Protein AF-A0A3B7ME84-F1 (afdb_monomer)

Structure (mmCIF, N/CA/C/O backbone):
data_AF-A0A3B7ME84-F1
#
_entry.id   AF-A0A3B7ME84-F1
#
loop_
_atom_site.group_PDB
_atom_site.id
_atom_site.type_symbol
_atom_site.label_atom_id
_atom_site.label_alt_id
_atom_site.label_comp_id
_atom_site.label_asym_id
_atom_site.label_entity_id
_atom_site.label_seq_id
_atom_site.pdbx_PDB_ins_code
_atom_site.Cartn_x
_atom_site.Cartn_y
_atom_site.Cartn_z
_atom_site.occupancy
_atom_site.B_iso_or_equiv
_atom_site.auth_seq_id
_atom_site.auth_comp_id
_atom_site.auth_asym_id
_atom_site.auth_atom_id
_atom_site.pdbx_PDB_model_num
ATOM 1 N N . MET A 1 1 ? -78.515 -16.884 22.035 1.00 44.94 1 MET A N 1
ATOM 2 C CA . MET A 1 1 ? -77.413 -16.143 21.382 1.00 44.94 1 MET A CA 1
ATOM 3 C C . MET A 1 1 ? -76.274 -16.041 22.398 1.00 44.94 1 MET A C 1
ATOM 5 O O . MET A 1 1 ? -76.436 -15.355 23.395 1.00 44.94 1 MET A O 1
ATOM 9 N N . ARG A 1 2 ? -75.216 -16.858 22.272 1.00 39.16 2 ARG A N 1
ATOM 10 C CA . ARG A 1 2 ? -74.122 -16.957 23.265 1.00 39.16 2 ARG A CA 1
ATOM 11 C C . ARG A 1 2 ? -72.975 -16.027 22.860 1.00 39.16 2 ARG A C 1
ATOM 13 O O . ARG A 1 2 ? -72.411 -16.206 21.786 1.00 39.16 2 ARG A O 1
ATOM 20 N N . ILE A 1 3 ? -72.640 -15.071 23.722 1.00 44.88 3 ILE A N 1
ATOM 21 C CA . ILE A 1 3 ? -71.507 -14.149 23.567 1.00 44.88 3 ILE A CA 1
ATOM 22 C C . ILE A 1 3 ? -70.262 -14.839 24.150 1.00 44.88 3 ILE A C 1
ATOM 24 O O . ILE A 1 3 ? -70.291 -15.294 25.292 1.00 44.88 3 ILE A O 1
ATOM 28 N N . LYS A 1 4 ? -69.193 -14.978 23.354 1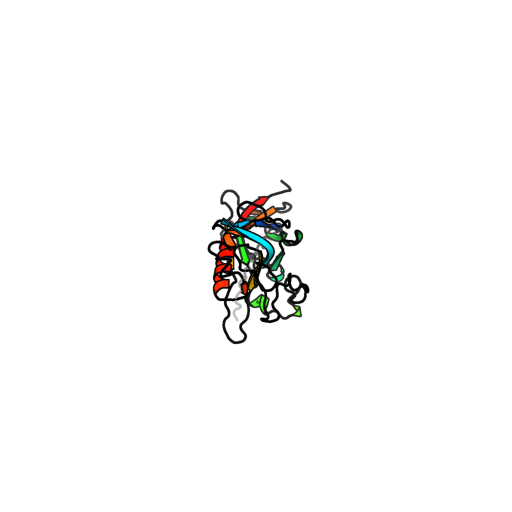.00 41.94 4 LYS A N 1
ATOM 29 C CA . LYS A 1 4 ? -67.881 -15.486 23.804 1.00 41.94 4 LYS A CA 1
ATOM 30 C C . LYS A 1 4 ? -67.059 -14.346 24.434 1.00 41.94 4 LYS A C 1
ATOM 32 O O . LYS A 1 4 ? -67.182 -13.219 23.958 1.00 41.94 4 LYS A O 1
ATOM 37 N N . PRO A 1 5 ? -66.209 -14.610 25.446 1.00 53.25 5 PRO A N 1
ATOM 38 C CA . PRO A 1 5 ? -65.400 -13.572 26.072 1.00 53.25 5 PRO A CA 1
ATOM 39 C C . PRO A 1 5 ? -64.159 -13.250 25.227 1.00 53.25 5 PRO A C 1
ATOM 41 O O . PRO A 1 5 ? -63.575 -14.130 24.592 1.00 53.25 5 PRO A O 1
ATOM 44 N N . LEU A 1 6 ? -63.775 -11.972 25.226 1.00 48.41 6 LEU A N 1
ATOM 45 C CA . LEU A 1 6 ? -62.567 -11.452 24.588 1.00 48.41 6 LEU A CA 1
ATOM 46 C C . LEU A 1 6 ? -61.331 -11.880 25.396 1.00 48.41 6 LEU A C 1
ATOM 48 O O . LEU A 1 6 ? -61.229 -11.569 26.581 1.00 48.41 6 LEU A O 1
ATOM 52 N N . GLY A 1 7 ? -60.399 -12.586 24.754 1.00 45.56 7 GLY A N 1
ATOM 53 C CA . GLY A 1 7 ? -59.089 -12.903 25.322 1.00 45.56 7 GLY A CA 1
ATOM 54 C C . GLY A 1 7 ? -58.177 -11.675 25.331 1.00 45.56 7 GLY A C 1
ATOM 55 O O . GLY A 1 7 ? -58.105 -10.937 24.349 1.00 45.56 7 GLY A O 1
ATOM 56 N N . THR A 1 8 ? -57.484 -11.455 26.443 1.00 51.84 8 THR A N 1
ATOM 57 C CA . THR A 1 8 ? -56.489 -10.396 26.621 1.00 51.84 8 THR A CA 1
ATOM 58 C C . THR A 1 8 ? -55.205 -10.734 25.862 1.00 51.84 8 THR A C 1
ATOM 60 O O . THR A 1 8 ? -54.528 -11.719 26.150 1.00 51.84 8 THR A O 1
ATOM 63 N N . LEU A 1 9 ? -54.860 -9.905 24.875 1.00 45.56 9 LEU A N 1
ATOM 64 C CA . LEU A 1 9 ? -53.605 -9.995 24.134 1.00 45.56 9 LEU A CA 1
ATOM 65 C C . LEU A 1 9 ? -52.507 -9.283 24.942 1.00 45.56 9 LEU A C 1
ATOM 67 O O . LEU A 1 9 ? -52.504 -8.057 25.042 1.00 45.56 9 LEU A O 1
ATOM 71 N N . SER A 1 10 ? -51.597 -10.041 25.557 1.00 49.44 10 SER A N 1
ATOM 72 C CA . SER A 1 10 ? -50.408 -9.473 26.203 1.00 49.44 10 SER A CA 1
ATOM 73 C C . SER A 1 10 ? -49.379 -9.122 25.127 1.00 49.44 10 SER A C 1
ATOM 75 O O . SER A 1 10 ? -48.805 -10.002 24.486 1.00 49.44 10 SER A O 1
ATOM 77 N N . LEU A 1 11 ? -49.189 -7.824 24.889 1.00 44.41 11 LEU A N 1
ATOM 78 C CA . LEU A 1 11 ? -48.200 -7.304 23.952 1.00 44.41 11 LEU A CA 1
ATOM 79 C C . LEU A 1 11 ? -46.848 -7.207 24.675 1.00 44.41 11 LEU A C 1
ATOM 81 O O . LEU A 1 11 ? -46.574 -6.239 25.382 1.00 44.41 11 LEU A O 1
ATOM 85 N N . SER A 1 12 ? -46.012 -8.236 24.535 1.00 52.28 12 SER A N 1
ATOM 86 C CA . SER A 1 12 ? -44.656 -8.230 25.088 1.00 52.28 12 SER A CA 1
ATOM 87 C C . SER A 1 12 ? -43.761 -7.336 24.223 1.00 52.28 12 SER A C 1
ATOM 89 O O . SER A 1 12 ? -43.321 -7.730 23.144 1.00 52.28 12 SER A O 1
ATOM 91 N N . PHE A 1 13 ? -43.519 -6.107 24.681 1.00 47.31 13 PHE A N 1
ATOM 92 C CA . PHE A 1 13 ? -42.615 -5.149 24.043 1.00 47.31 13 PHE A CA 1
ATOM 93 C C . PHE A 1 13 ? -41.164 -5.587 24.305 1.00 47.31 13 PHE A C 1
ATOM 95 O O . PHE A 1 13 ? -40.593 -5.318 25.362 1.00 47.31 13 PHE A O 1
ATOM 102 N N . MET A 1 14 ? -40.566 -6.314 23.360 1.00 57.09 14 MET A N 1
ATOM 103 C CA . MET A 1 14 ? -39.136 -6.620 23.383 1.00 57.09 14 MET A CA 1
ATOM 104 C C . MET A 1 14 ? -38.373 -5.336 23.042 1.00 57.09 14 MET A C 1
ATOM 106 O O . MET A 1 14 ? -38.224 -4.973 21.877 1.00 57.09 14 MET A O 1
ATOM 110 N N . LEU A 1 15 ? -37.947 -4.613 24.079 1.00 43.75 15 LEU A N 1
ATOM 111 C CA . LEU A 1 15 ? -37.113 -3.423 23.961 1.00 43.75 15 LEU A CA 1
ATOM 112 C C . LEU A 1 15 ? -35.762 -3.844 23.365 1.00 43.75 15 LEU A C 1
ATOM 114 O O . LEU A 1 15 ? -34.900 -4.376 24.065 1.00 43.75 15 LEU A O 1
ATOM 118 N N . LEU A 1 16 ? -35.590 -3.646 22.055 1.00 45.44 16 LEU A N 1
ATOM 119 C CA . LEU A 1 16 ? -34.297 -3.783 21.396 1.00 45.44 16 LEU A CA 1
ATOM 120 C C . LEU A 1 16 ? -33.405 -2.665 21.948 1.00 45.44 16 LEU A C 1
ATOM 122 O O . LEU A 1 16 ? -33.499 -1.511 21.528 1.00 45.44 16 LEU A O 1
ATOM 126 N N . LEU A 1 17 ? -32.591 -2.987 22.952 1.00 44.84 17 LEU A N 1
ATOM 127 C CA . LEU A 1 17 ? -31.594 -2.070 23.483 1.00 44.84 17 LEU A CA 1
ATOM 128 C C . LEU A 1 17 ? -30.531 -1.881 22.392 1.00 44.84 17 LEU A C 1
ATOM 130 O O . LEU A 1 17 ? -29.565 -2.638 22.302 1.00 44.84 17 LEU A O 1
ATOM 134 N N . VAL A 1 18 ? -30.732 -0.896 21.514 1.00 50.78 18 VAL A N 1
ATOM 135 C CA . VAL A 1 18 ? -29.681 -0.413 20.618 1.00 50.78 18 VAL A CA 1
ATOM 136 C C . VAL A 1 18 ? -28.667 0.277 21.517 1.00 50.78 18 VAL A C 1
ATOM 138 O O . VAL A 1 18 ? -28.786 1.458 21.838 1.00 50.78 18 VAL A O 1
ATOM 141 N N . CYS A 1 19 ? -27.704 -0.497 22.006 1.00 52.53 19 CYS A N 1
ATOM 142 C CA . CYS A 1 19 ? -26.578 0.030 22.751 1.00 52.53 19 CYS A CA 1
ATOM 143 C C . CYS A 1 19 ? -25.755 0.863 21.761 1.00 52.53 19 CYS A C 1
ATOM 145 O O . CYS A 1 19 ? -24.950 0.324 20.999 1.00 52.53 19 CYS A O 1
ATOM 147 N N . CYS A 1 20 ? -26.027 2.170 21.705 1.00 57.75 20 CYS A N 1
ATOM 148 C CA . CYS A 1 20 ? -25.231 3.120 20.943 1.00 57.75 20 CYS A CA 1
ATOM 149 C C . CYS A 1 20 ? -23.844 3.147 21.589 1.00 57.75 20 CYS A C 1
ATOM 151 O O . CYS A 1 20 ? -23.613 3.829 22.585 1.00 57.75 20 CYS A O 1
ATOM 153 N N . SER A 1 21 ? -22.950 2.297 21.091 1.00 67.94 21 SER A N 1
ATOM 154 C CA . SER A 1 21 ? -21.570 2.268 21.549 1.00 67.94 21 SER A CA 1
ATOM 155 C C . SER A 1 21 ? -20.923 3.570 21.101 1.00 67.94 21 SER A C 1
ATOM 157 O O . SER A 1 21 ? -20.969 3.896 19.914 1.00 67.94 21 SER A O 1
ATOM 159 N N . ALA A 1 22 ? -20.343 4.315 22.042 1.00 86.81 22 ALA A N 1
ATOM 160 C CA . ALA A 1 22 ? -19.612 5.531 21.720 1.00 86.81 22 ALA A CA 1
ATOM 161 C C . ALA A 1 22 ? -18.549 5.231 20.649 1.00 86.81 22 ALA A C 1
ATOM 163 O O . ALA A 1 22 ? -17.960 4.147 20.626 1.00 86.81 22 ALA A O 1
ATOM 164 N N . THR A 1 23 ? -18.323 6.173 19.740 1.00 90.00 23 THR A N 1
ATOM 165 C CA . THR A 1 23 ? -17.299 6.057 18.697 1.00 90.00 23 THR A CA 1
ATOM 166 C C . THR A 1 23 ? -16.105 6.941 19.024 1.00 90.00 23 THR A C 1
ATOM 168 O O . THR A 1 23 ? -16.277 8.040 19.546 1.00 90.00 23 THR A O 1
ATOM 171 N N . ALA A 1 24 ? -14.906 6.501 18.660 1.00 93.06 24 ALA A N 1
ATOM 172 C CA . ALA A 1 24 ? -13.681 7.285 18.745 1.00 93.06 24 ALA A CA 1
ATOM 173 C C . ALA A 1 24 ? -12.916 7.269 17.422 1.00 93.06 24 ALA A C 1
ATOM 175 O O . ALA A 1 24 ? -12.983 6.311 16.647 1.00 93.06 24 ALA A O 1
ATOM 176 N N . GLN A 1 25 ? -12.166 8.345 17.189 1.00 93.06 25 GLN A N 1
ATOM 177 C CA . GLN A 1 25 ? -11.301 8.469 16.028 1.00 93.06 25 GLN A CA 1
ATOM 178 C C . GLN A 1 25 ? -10.003 7.684 16.245 1.00 93.06 25 GLN A C 1
ATOM 180 O O . GLN A 1 25 ? -9.276 7.897 17.220 1.00 93.06 25 GLN A O 1
ATOM 185 N N . VAL A 1 26 ? -9.686 6.825 15.284 1.00 96.56 26 VAL A N 1
ATOM 186 C CA . VAL A 1 26 ? -8.402 6.138 15.157 1.00 96.56 26 VAL A CA 1
ATOM 187 C C . VAL A 1 26 ? -7.728 6.610 13.880 1.00 96.56 26 VAL A C 1
ATOM 189 O O . VAL A 1 26 ? -8.377 6.774 12.850 1.00 96.56 26 VAL A O 1
ATOM 192 N N . VAL A 1 27 ? -6.421 6.842 13.946 1.00 97.69 27 VAL A N 1
ATOM 193 C CA . VAL A 1 27 ? -5.611 7.182 12.776 1.00 97.69 27 VAL A CA 1
ATOM 194 C C . VAL A 1 27 ? -4.834 5.949 12.343 1.00 97.69 27 VAL A C 1
ATOM 196 O O . VAL A 1 27 ? -4.102 5.378 13.145 1.00 97.69 27 VAL A O 1
ATOM 199 N N . LEU A 1 28 ? -4.966 5.555 11.081 1.00 98.38 28 LEU A N 1
ATOM 200 C CA . LEU A 1 28 ? -4.067 4.602 10.438 1.00 98.38 28 LEU A CA 1
ATOM 201 C C . LEU A 1 28 ? -2.941 5.392 9.768 1.00 98.38 28 LEU A C 1
ATOM 203 O O . LEU A 1 28 ? -3.204 6.177 8.857 1.00 98.38 28 LEU A O 1
ATOM 207 N N . HIS A 1 29 ? -1.710 5.224 10.236 1.00 98.50 29 HIS A N 1
ATOM 208 C CA . HIS A 1 29 ? -0.528 5.889 9.698 1.00 98.50 29 HIS A CA 1
ATOM 209 C C . HIS A 1 29 ? 0.310 4.911 8.870 1.00 98.50 29 HIS A C 1
ATOM 211 O O . HIS A 1 29 ? 0.659 3.839 9.357 1.00 98.50 29 HIS A O 1
ATOM 217 N N . PHE A 1 30 ? 0.625 5.266 7.627 1.00 98.38 30 PHE A N 1
ATOM 218 C CA . PHE A 1 30 ? 1.365 4.425 6.690 1.00 98.38 30 PHE A CA 1
ATOM 219 C C . PHE A 1 30 ? 2.858 4.777 6.678 1.00 98.38 30 PHE A C 1
ATOM 221 O O . PHE A 1 30 ? 3.288 5.772 6.092 1.00 98.38 30 PHE A O 1
ATOM 228 N N . ASP A 1 31 ? 3.645 3.898 7.292 1.00 97.75 31 ASP A N 1
ATOM 229 C CA . ASP A 1 31 ? 5.101 3.935 7.384 1.00 97.75 31 ASP A CA 1
ATOM 230 C C . ASP A 1 31 ? 5.735 3.222 6.178 1.00 97.75 31 ASP A C 1
ATOM 232 O O . ASP A 1 31 ? 6.008 2.016 6.220 1.00 97.75 31 ASP A O 1
ATOM 236 N N . ASN A 1 32 ? 6.020 3.947 5.098 1.00 97.75 32 ASN A N 1
ATOM 237 C CA . ASN A 1 32 ? 6.764 3.376 3.971 1.00 97.75 32 ASN A CA 1
ATOM 238 C C . ASN A 1 32 ? 8.259 3.271 4.303 1.00 97.75 32 ASN A C 1
ATOM 240 O O . ASN A 1 32 ? 8.865 4.206 4.834 1.00 97.75 32 ASN A O 1
ATOM 244 N N . ARG A 1 33 ? 8.865 2.123 3.994 1.00 96.00 33 ARG A N 1
ATOM 245 C CA . ARG A 1 33 ? 10.240 1.771 4.370 1.00 96.00 33 ARG A CA 1
ATOM 246 C C . ARG A 1 33 ? 10.955 1.003 3.264 1.00 96.00 33 ARG A C 1
ATOM 248 O O . ARG A 1 33 ? 10.328 0.369 2.417 1.00 96.00 33 ARG A O 1
ATOM 255 N N . VAL A 1 34 ? 12.280 1.002 3.335 1.00 95.12 34 VAL A N 1
ATOM 256 C CA . VAL A 1 34 ? 13.158 0.078 2.612 1.00 95.12 34 VAL A CA 1
ATOM 257 C C . VAL A 1 34 ? 13.940 -0.715 3.652 1.00 95.12 34 VAL A C 1
ATOM 259 O O . VAL A 1 34 ? 14.823 -0.180 4.325 1.00 95.12 34 VAL A O 1
ATOM 262 N N . GLY A 1 35 ? 13.596 -1.992 3.820 1.00 92.56 35 GLY A N 1
ATOM 263 C CA . GLY A 1 35 ? 14.126 -2.785 4.924 1.00 92.56 35 GLY A CA 1
ATOM 264 C C . GLY A 1 35 ? 13.751 -2.142 6.261 1.00 92.56 35 GLY A C 1
ATOM 265 O O . GLY A 1 35 ? 12.572 -1.973 6.574 1.00 92.56 35 GLY A O 1
ATOM 266 N N . THR A 1 36 ? 14.751 -1.750 7.049 1.00 91.56 36 THR A N 1
ATOM 267 C CA . THR A 1 36 ? 14.549 -1.076 8.343 1.00 91.56 36 THR A CA 1
ATOM 268 C C . THR A 1 36 ? 14.482 0.450 8.239 1.00 91.56 36 THR A C 1
ATOM 270 O O . THR A 1 36 ? 14.007 1.101 9.174 1.00 91.56 36 THR A O 1
ATOM 273 N N . GLN A 1 37 ? 14.926 1.028 7.120 1.00 92.62 37 GLN A N 1
ATOM 274 C CA . GLN A 1 37 ? 15.045 2.472 6.935 1.00 92.62 37 GLN A CA 1
ATOM 275 C C . GLN A 1 37 ? 13.709 3.072 6.497 1.00 92.62 37 GLN A C 1
ATOM 277 O O . GLN A 1 37 ? 13.055 2.543 5.599 1.00 92.62 37 GLN A O 1
ATOM 282 N N . SER A 1 38 ? 13.310 4.191 7.102 1.00 93.62 38 SER A N 1
ATOM 283 C CA . SER A 1 38 ? 12.168 4.965 6.611 1.00 93.62 38 SER A CA 1
ATOM 284 C C . SER A 1 38 ? 12.441 5.455 5.196 1.00 93.62 38 SER A C 1
ATOM 286 O O . SER A 1 38 ? 13.522 5.972 4.916 1.00 93.62 38 SER A O 1
ATOM 288 N N . LEU A 1 39 ? 11.458 5.301 4.311 1.00 93.81 39 LEU A N 1
ATOM 289 C CA . LEU A 1 39 ? 11.517 5.903 2.993 1.00 93.81 39 LEU A CA 1
ATOM 290 C C . LEU A 1 39 ? 11.310 7.407 3.170 1.00 93.81 39 LEU A C 1
ATOM 292 O O . LEU A 1 39 ? 10.266 7.851 3.651 1.00 93.81 39 LEU A O 1
ATOM 296 N N . THR A 1 40 ? 12.327 8.183 2.826 1.00 86.19 40 THR A N 1
ATOM 297 C CA . THR A 1 40 ? 12.307 9.646 2.863 1.00 86.19 40 THR A CA 1
ATOM 298 C C . THR A 1 40 ? 12.229 10.196 1.447 1.00 86.19 40 THR A C 1
ATOM 300 O O . THR A 1 40 ? 12.566 9.512 0.487 1.00 86.19 40 THR A O 1
ATOM 303 N N . ASN A 1 41 ? 11.808 11.453 1.308 1.00 69.50 41 ASN A N 1
ATOM 304 C CA . ASN A 1 41 ? 11.762 12.118 0.001 1.00 69.50 41 ASN A CA 1
ATOM 305 C C . ASN A 1 41 ? 13.166 12.464 -0.536 1.00 69.50 41 ASN A C 1
ATOM 307 O O . ASN A 1 41 ? 13.319 12.792 -1.708 1.00 69.50 41 ASN A O 1
ATOM 311 N N . SER A 1 42 ? 14.201 12.390 0.308 1.00 59.38 42 SER A N 1
ATOM 312 C CA . SER A 1 42 ? 15.594 12.433 -0.128 1.00 59.38 42 SER A CA 1
ATOM 313 C C . S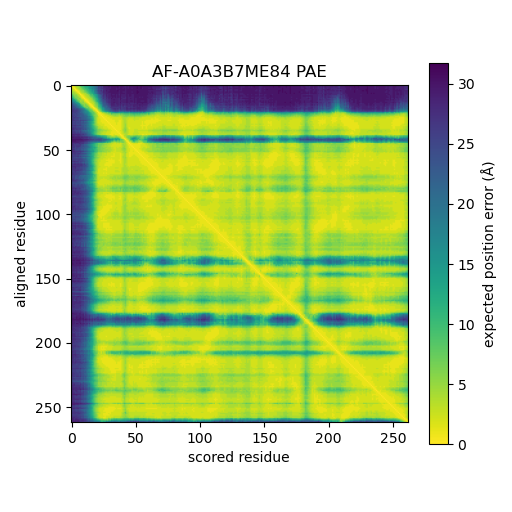ER A 1 42 ? 15.962 11.118 -0.814 1.00 59.38 42 SER A C 1
ATOM 315 O O . SER A 1 42 ? 15.900 10.055 -0.198 1.00 59.38 42 SER A O 1
ATOM 317 N N . GLN A 1 43 ? 16.354 11.203 -2.088 1.00 62.53 43 GLN A N 1
ATOM 318 C CA . GLN A 1 43 ? 16.798 10.067 -2.894 1.00 62.53 43 GLN A CA 1
ATOM 319 C C . GLN A 1 43 ? 18.011 9.398 -2.230 1.00 62.53 43 GLN A C 1
ATOM 321 O O . GLN A 1 43 ? 19.130 9.907 -2.276 1.00 62.53 43 GLN A O 1
ATOM 326 N N . GLY A 1 44 ? 17.775 8.272 -1.562 1.00 68.94 44 GLY A N 1
ATOM 327 C CA . GLY A 1 44 ? 18.816 7.415 -1.011 1.00 68.94 44 GLY A CA 1
ATOM 328 C C . GLY A 1 44 ? 19.088 6.242 -1.944 1.00 68.94 44 GLY A C 1
ATOM 329 O O . GLY A 1 44 ? 18.168 5.695 -2.552 1.00 68.94 44 GLY A O 1
ATOM 330 N N . ALA A 1 45 ? 20.351 5.828 -2.044 1.00 83.81 45 ALA A N 1
ATOM 331 C CA . ALA A 1 45 ? 20.672 4.541 -2.643 1.00 83.81 45 ALA A CA 1
ATOM 332 C C . ALA A 1 45 ? 20.211 3.425 -1.693 1.00 83.81 45 ALA A C 1
ATOM 334 O O . ALA A 1 45 ? 20.724 3.266 -0.584 1.00 83.81 45 ALA A O 1
ATOM 335 N N . HIS A 1 46 ? 19.229 2.662 -2.143 1.00 93.00 46 HIS A N 1
ATOM 336 C CA . HIS A 1 46 ? 18.657 1.501 -1.483 1.00 93.00 46 HIS A CA 1
ATOM 337 C C . HIS A 1 46 ? 19.196 0.215 -2.095 1.00 93.00 46 HIS A C 1
ATOM 339 O O . HIS A 1 46 ? 19.876 0.240 -3.120 1.00 93.00 46 HIS A O 1
ATOM 345 N N . LYS A 1 47 ? 18.901 -0.923 -1.464 1.00 92.69 47 LYS A N 1
ATOM 346 C CA . LYS A 1 47 ? 19.323 -2.239 -1.946 1.00 92.69 47 LYS A CA 1
ATOM 347 C C . LYS A 1 47 ? 18.183 -3.235 -1.900 1.00 92.69 47 LYS A C 1
ATOM 349 O O . LYS A 1 47 ? 17.475 -3.306 -0.895 1.00 92.69 47 LYS A O 1
ATOM 354 N N . THR A 1 48 ? 18.006 -4.007 -2.966 1.00 92.44 48 THR A N 1
ATOM 355 C CA . THR A 1 48 ? 17.075 -5.145 -2.978 1.00 92.44 48 THR A CA 1
ATOM 356 C C . THR A 1 48 ? 17.554 -6.236 -2.013 1.00 92.44 48 THR A C 1
ATOM 358 O O . THR A 1 48 ? 18.662 -6.164 -1.472 1.00 92.44 48 THR A O 1
ATOM 361 N N . THR A 1 49 ? 16.745 -7.274 -1.790 1.00 90.88 49 THR A N 1
ATOM 362 C CA . THR A 1 49 ? 17.173 -8.469 -1.037 1.00 90.88 49 THR A CA 1
ATOM 363 C C . THR A 1 49 ? 18.358 -9.184 -1.701 1.00 90.88 49 THR A C 1
ATOM 365 O O . THR A 1 49 ? 19.174 -9.788 -1.010 1.00 90.88 49 THR A O 1
ATOM 368 N N . ALA A 1 50 ? 18.514 -9.036 -3.022 1.00 90.88 50 ALA A N 1
ATOM 369 C CA . ALA A 1 50 ? 19.657 -9.511 -3.802 1.00 90.88 50 ALA A CA 1
ATOM 370 C C . ALA A 1 50 ? 20.862 -8.543 -3.799 1.00 90.88 50 ALA A C 1
ATOM 372 O O . ALA A 1 50 ? 21.814 -8.748 -4.548 1.00 90.88 50 ALA A O 1
ATOM 373 N N . ASN A 1 51 ? 20.849 -7.503 -2.951 1.00 90.69 51 ASN A N 1
ATOM 374 C CA . ASN A 1 51 ? 21.915 -6.501 -2.812 1.00 90.69 51 ASN A CA 1
ATOM 375 C C . ASN A 1 51 ? 22.137 -5.629 -4.072 1.00 90.69 51 ASN A C 1
ATOM 377 O O . ASN A 1 51 ? 23.186 -4.996 -4.205 1.00 90.69 51 ASN A O 1
ATOM 381 N N . GLU A 1 52 ? 21.149 -5.546 -4.969 1.00 91.31 52 GLU A N 1
ATOM 382 C CA . GLU A 1 52 ? 21.195 -4.666 -6.145 1.00 91.31 52 GLU A CA 1
ATOM 383 C C . GLU A 1 52 ? 20.803 -3.231 -5.767 1.00 91.31 52 GLU A C 1
ATOM 385 O O . GLU A 1 52 ? 19.787 -3.046 -5.087 1.00 91.31 52 GLU A O 1
ATOM 390 N N . PRO A 1 53 ? 21.573 -2.207 -6.183 1.00 93.56 53 PRO A N 1
ATOM 391 C CA . PRO A 1 53 ? 21.269 -0.825 -5.850 1.00 93.56 53 PRO A CA 1
ATOM 392 C C . PRO A 1 53 ? 20.044 -0.317 -6.615 1.00 93.56 53 PRO A C 1
ATOM 394 O O . PRO A 1 53 ? 19.917 -0.553 -7.818 1.00 93.56 53 PRO A O 1
ATOM 397 N N . PHE A 1 54 ? 19.180 0.437 -5.944 1.00 95.56 54 PHE A N 1
ATOM 398 C CA . PHE A 1 54 ? 18.066 1.142 -6.573 1.00 95.56 54 PHE A CA 1
ATOM 399 C C . PHE A 1 54 ? 17.736 2.441 -5.828 1.00 95.56 54 PHE A C 1
ATOM 401 O O . PHE A 1 54 ? 18.193 2.656 -4.708 1.00 95.56 54 PHE A O 1
ATOM 408 N N . THR A 1 55 ? 16.941 3.310 -6.436 1.00 95.50 55 THR A N 1
ATOM 409 C CA . THR A 1 55 ? 16.323 4.476 -5.791 1.00 95.50 55 THR A CA 1
ATOM 410 C C . THR A 1 55 ? 14.809 4.378 -5.921 1.00 95.50 55 THR A C 1
ATOM 412 O O . THR A 1 55 ? 14.313 3.644 -6.771 1.00 95.50 55 THR A O 1
ATOM 415 N N . VAL A 1 56 ? 14.075 5.107 -5.083 1.00 95.06 56 VAL A N 1
ATOM 416 C CA . VAL A 1 56 ? 12.625 5.281 -5.231 1.00 95.06 56 VAL A CA 1
ATOM 417 C C . VAL A 1 56 ? 12.370 6.752 -5.517 1.00 95.06 56 VAL A C 1
ATOM 419 O O . VAL A 1 56 ? 12.774 7.609 -4.731 1.00 95.06 56 VAL A O 1
ATOM 422 N N . THR A 1 57 ? 11.717 7.039 -6.636 1.00 93.69 57 THR A N 1
ATOM 423 C CA . THR A 1 57 ? 11.335 8.400 -7.040 1.00 93.69 57 THR A CA 1
ATOM 424 C C . THR A 1 57 ? 9.852 8.654 -6.805 1.00 93.69 57 THR A C 1
ATOM 426 O O . THR A 1 57 ? 9.473 9.778 -6.482 1.00 93.69 57 THR A O 1
ATOM 429 N N . LEU A 1 58 ? 9.022 7.609 -6.883 1.00 94.50 58 LEU A N 1
ATOM 430 C CA . LEU A 1 58 ? 7.587 7.694 -6.646 1.00 94.50 58 LEU A CA 1
ATOM 431 C C . LEU A 1 58 ? 7.072 6.435 -5.951 1.00 94.50 58 LEU A C 1
ATOM 433 O O . LEU A 1 58 ? 7.432 5.319 -6.311 1.00 94.50 58 LEU A O 1
ATOM 437 N N . LEU A 1 59 ? 6.190 6.625 -4.971 1.00 96.44 59 LEU A N 1
ATOM 438 C CA . LEU A 1 59 ? 5.410 5.556 -4.355 1.00 96.44 59 LEU A CA 1
ATOM 439 C C . LEU A 1 59 ? 4.013 6.082 -4.027 1.00 96.44 59 LEU A C 1
ATOM 441 O O . LEU A 1 59 ? 3.871 7.021 -3.236 1.00 96.44 59 LEU A O 1
ATOM 445 N N . GLN A 1 60 ? 2.993 5.471 -4.624 1.00 97.19 60 GLN A N 1
ATOM 446 C CA . GLN A 1 60 ? 1.590 5.787 -4.370 1.00 97.19 60 GLN A CA 1
ATOM 447 C C . GLN A 1 60 ? 0.736 4.521 -4.413 1.00 97.19 60 GLN A C 1
ATOM 449 O O . GLN A 1 60 ? 0.989 3.633 -5.225 1.00 97.19 60 GLN A O 1
ATOM 454 N N . TYR A 1 61 ? -0.292 4.424 -3.575 1.00 97.81 61 TYR A N 1
ATOM 455 C CA . TYR A 1 61 ? -1.204 3.279 -3.605 1.00 97.81 61 TYR A CA 1
ATOM 456 C C . TYR A 1 61 ? -2.563 3.583 -2.984 1.00 97.81 61 TYR A C 1
ATOM 458 O O . TYR A 1 61 ? -2.680 4.370 -2.041 1.00 97.81 61 TYR A O 1
ATOM 466 N N . TYR A 1 62 ? -3.596 2.926 -3.508 1.00 97.69 62 TYR A N 1
ATOM 467 C CA . TYR A 1 62 ? -4.939 2.984 -2.944 1.00 97.69 62 TYR A CA 1
ATOM 468 C C . TYR A 1 62 ? -5.092 2.013 -1.781 1.00 97.69 62 TYR A C 1
ATOM 470 O O . TYR A 1 62 ? -4.737 0.841 -1.893 1.00 97.69 62 TYR A O 1
ATOM 478 N N . ILE A 1 63 ? -5.709 2.496 -0.707 1.00 98.06 63 ILE A N 1
ATOM 479 C CA . ILE A 1 63 ? -6.207 1.699 0.410 1.00 98.06 63 ILE A CA 1
ATOM 480 C C . ILE A 1 63 ? -7.726 1.803 0.406 1.00 98.06 63 ILE A C 1
ATOM 482 O O . ILE A 1 63 ? -8.267 2.911 0.432 1.00 98.06 63 ILE A O 1
ATOM 486 N N . SER A 1 64 ? -8.424 0.669 0.378 1.00 96.94 64 SER A N 1
ATOM 487 C CA . SER A 1 64 ? -9.887 0.660 0.400 1.00 96.94 64 SER A CA 1
ATOM 488 C C . SER A 1 64 ? -10.504 -0.460 1.233 1.00 96.94 64 SER A C 1
ATOM 490 O O . SER A 1 64 ? -9.806 -1.346 1.721 1.00 96.94 64 SER A O 1
ATOM 492 N N . ASN A 1 65 ? -11.822 -0.412 1.426 1.00 96.12 65 ASN A N 1
ATOM 493 C CA . ASN A 1 65 ? -12.643 -1.456 2.056 1.00 96.12 65 ASN A CA 1
ATOM 494 C C . ASN A 1 65 ? -12.068 -1.933 3.403 1.00 96.12 65 ASN A C 1
ATOM 496 O O . ASN A 1 65 ? -11.891 -3.132 3.653 1.00 96.12 65 ASN A O 1
ATOM 500 N N . ILE A 1 66 ? -11.757 -0.952 4.251 1.00 98.06 66 ILE A N 1
ATOM 501 C CA . ILE A 1 66 ? -11.206 -1.120 5.592 1.00 98.06 66 ILE A CA 1
ATOM 502 C C . ILE A 1 66 ? -12.235 -1.812 6.498 1.00 98.06 66 ILE A C 1
ATOM 504 O O . ILE A 1 66 ? -13.401 -1.419 6.575 1.00 98.06 66 ILE A O 1
ATOM 508 N N . GLU A 1 67 ? -11.781 -2.836 7.211 1.00 98.06 67 GLU A N 1
ATOM 509 C CA . GLU A 1 67 ? -12.538 -3.629 8.179 1.00 98.06 67 GLU A CA 1
ATOM 510 C C . GLU A 1 67 ? -11.657 -3.891 9.400 1.00 98.06 67 GLU A C 1
ATOM 512 O O . GLU A 1 67 ? -10.464 -4.164 9.265 1.00 98.06 67 GLU A O 1
ATOM 517 N N . LEU A 1 68 ? -12.237 -3.858 10.597 1.00 98.25 68 LEU A N 1
ATOM 518 C CA . LEU A 1 68 ? -11.551 -4.284 11.809 1.00 98.25 68 LEU A CA 1
ATOM 519 C C . LEU A 1 68 ? -12.309 -5.419 12.488 1.00 98.25 68 LEU A C 1
ATOM 521 O O . LEU A 1 68 ? -13.525 -5.352 12.660 1.00 98.25 68 LEU A O 1
ATOM 525 N N . THR A 1 69 ? -11.573 -6.437 12.923 1.00 98.50 69 THR A N 1
ATOM 526 C CA . THR A 1 69 ? -12.115 -7.561 13.693 1.00 98.50 69 THR A CA 1
ATOM 527 C C . THR A 1 69 ? -11.928 -7.289 15.180 1.00 98.50 69 THR A C 1
ATOM 529 O O . THR A 1 69 ? -10.821 -6.977 15.631 1.00 98.50 69 THR A O 1
ATOM 532 N N . LYS A 1 70 ? -13.012 -7.397 15.944 1.00 97.50 70 LYS A N 1
ATOM 533 C CA . LYS A 1 70 ? -13.039 -7.285 17.401 1.00 97.50 70 LYS A CA 1
ATOM 534 C C . LYS A 1 70 ? -12.518 -8.560 18.063 1.00 97.50 70 LYS A C 1
ATOM 536 O O . LYS A 1 70 ? -12.523 -9.639 17.478 1.00 97.50 70 LYS A O 1
ATOM 541 N N . ALA A 1 71 ? -12.131 -8.452 19.331 1.00 96.38 71 ALA A N 1
ATOM 542 C CA . ALA A 1 71 ? -11.661 -9.584 20.131 1.00 96.38 71 ALA A CA 1
ATOM 543 C C . ALA A 1 71 ? -12.702 -10.709 20.296 1.00 96.38 71 ALA A C 1
ATOM 545 O O . ALA A 1 71 ? -12.322 -11.852 20.524 1.00 96.38 71 ALA A O 1
ATOM 546 N N . ASN A 1 72 ? -13.997 -10.404 20.159 1.00 94.62 72 ASN A N 1
ATOM 547 C CA . ASN A 1 72 ? -15.086 -11.386 20.179 1.00 94.62 72 ASN A CA 1
ATOM 548 C C . ASN A 1 72 ? -15.381 -12.014 18.799 1.00 94.62 72 ASN A C 1
ATOM 550 O O . ASN A 1 72 ? -16.292 -12.828 18.696 1.00 94.62 72 ASN A O 1
ATOM 554 N N . GLY A 1 73 ? -14.640 -11.640 17.749 1.00 95.75 73 GLY A N 1
ATOM 555 C CA . GLY A 1 73 ? -14.831 -12.118 16.377 1.00 95.75 73 GLY A CA 1
ATOM 556 C C . GLY A 1 73 ? -15.740 -11.244 15.507 1.00 95.75 73 GLY A C 1
ATOM 557 O O . GLY A 1 73 ? -15.737 -11.419 14.287 1.00 95.75 73 GLY A O 1
ATOM 558 N N . ASP A 1 74 ? -16.462 -10.277 16.083 1.00 96.94 74 ASP A N 1
ATOM 559 C CA . ASP A 1 74 ? -17.320 -9.373 15.312 1.00 96.94 74 ASP A CA 1
ATOM 560 C C . ASP A 1 74 ? -16.493 -8.479 14.389 1.00 96.94 74 ASP A C 1
ATOM 562 O O . ASP A 1 74 ? -15.411 -8.008 14.743 1.00 96.94 74 ASP A O 1
ATOM 566 N N . LYS A 1 75 ? -17.039 -8.173 13.216 1.00 97.44 75 LYS A N 1
ATOM 567 C CA . LYS A 1 75 ? -16.405 -7.281 12.245 1.00 97.44 75 LYS A CA 1
ATOM 568 C C . LYS A 1 75 ? -17.071 -5.917 12.263 1.00 97.44 75 LYS A C 1
ATOM 570 O O . LYS A 1 75 ? -18.295 -5.816 12.240 1.00 97.44 75 LYS A O 1
ATOM 575 N N . TYR A 1 76 ? -16.260 -4.869 12.255 1.00 97.06 76 TYR A N 1
ATOM 576 C CA . TYR A 1 76 ? -16.701 -3.509 11.994 1.00 97.06 76 TYR A CA 1
ATOM 577 C C . TYR A 1 76 ? -16.163 -3.058 10.637 1.00 97.06 76 TYR A C 1
ATOM 579 O O . TYR A 1 76 ? -14.951 -2.978 10.441 1.00 97.06 76 TYR A O 1
ATOM 587 N N . ILE A 1 77 ? -17.068 -2.794 9.697 1.00 96.94 77 ILE A N 1
ATOM 588 C CA . ILE A 1 77 ? -16.743 -2.413 8.320 1.00 96.94 77 ILE A CA 1
ATOM 589 C C . ILE A 1 77 ? -16.891 -0.896 8.194 1.00 96.94 77 ILE A C 1
ATOM 591 O O . ILE A 1 77 ? -17.945 -0.352 8.524 1.00 96.94 77 ILE A O 1
ATOM 595 N N . ILE A 1 78 ? -15.852 -0.216 7.705 1.00 95.12 78 ILE A N 1
ATOM 596 C CA . ILE A 1 78 ? -15.916 1.225 7.440 1.00 95.12 78 ILE A CA 1
ATOM 597 C C . ILE A 1 78 ? -16.868 1.479 6.259 1.00 95.12 78 ILE A C 1
ATOM 599 O O . ILE A 1 78 ? -16.739 0.797 5.235 1.00 95.12 78 ILE A O 1
ATOM 603 N N . PRO A 1 79 ? -17.803 2.449 6.355 1.00 91.88 79 PRO A N 1
ATOM 604 C CA . PRO A 1 79 ? -18.713 2.779 5.263 1.00 91.88 79 PRO A CA 1
ATOM 605 C C . PRO A 1 79 ? -17.971 3.034 3.952 1.00 91.88 79 PRO A C 1
ATOM 607 O O . PRO A 1 79 ? -16.986 3.764 3.917 1.00 91.88 79 PRO A O 1
ATOM 610 N N . LYS A 1 80 ? -18.468 2.469 2.848 1.00 86.00 80 LYS A N 1
ATOM 611 C CA . LYS A 1 80 ? -17.758 2.464 1.558 1.00 86.00 80 LYS A CA 1
ATOM 612 C C . LYS A 1 80 ? -17.344 3.860 1.068 1.00 86.00 80 LYS A C 1
ATOM 614 O O . LYS A 1 80 ? -16.233 4.020 0.577 1.00 86.00 80 LYS A O 1
ATOM 619 N N . LYS A 1 81 ? -18.199 4.872 1.266 1.00 84.31 81 LYS A N 1
ATOM 620 C CA . LYS A 1 81 ? -17.926 6.279 0.905 1.00 84.31 81 LYS A CA 1
ATOM 621 C C . LYS A 1 81 ? -16.745 6.896 1.666 1.00 84.31 81 LYS A C 1
ATOM 623 O O . LYS A 1 81 ? -16.146 7.848 1.187 1.00 84.31 81 LYS A O 1
ATOM 628 N N . GLU A 1 82 ? -16.413 6.346 2.828 1.00 85.81 82 GLU A N 1
ATOM 629 C CA . GLU A 1 82 ? -15.311 6.772 3.698 1.00 85.81 82 GLU A CA 1
ATOM 630 C C . GLU A 1 82 ? -14.130 5.793 3.638 1.00 85.81 82 GLU A C 1
ATOM 632 O O . GLU A 1 82 ? -13.167 5.934 4.381 1.00 85.81 82 GLU A O 1
ATOM 637 N N . SER A 1 83 ? -14.207 4.765 2.789 1.00 90.19 83 SER A N 1
ATOM 638 C CA . SER A 1 83 ? -13.291 3.624 2.792 1.00 90.19 83 SER A CA 1
ATOM 639 C C . SER A 1 83 ? -12.454 3.574 1.520 1.00 90.19 83 SER A C 1
ATOM 641 O O . SER A 1 83 ? -12.212 2.500 0.981 1.00 90.19 83 SER A O 1
ATOM 643 N N . CYS A 1 84 ? -12.044 4.732 0.998 1.00 94.62 84 CYS A N 1
ATOM 644 C CA . CYS A 1 84 ? -11.095 4.816 -0.105 1.00 94.62 8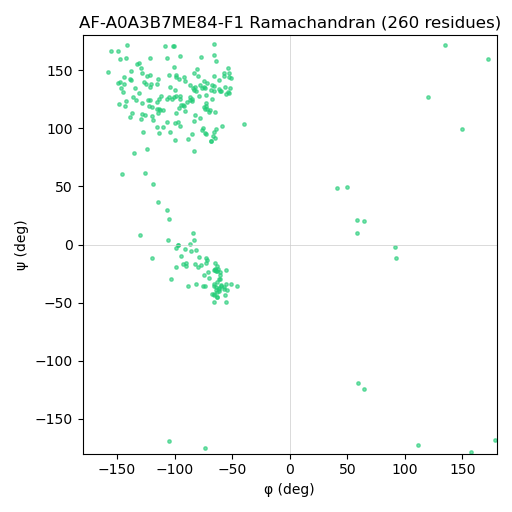4 CYS A CA 1
ATOM 645 C C . CYS A 1 84 ? -10.147 5.996 0.102 1.00 94.62 84 CYS A C 1
ATOM 647 O O . CYS A 1 84 ? -10.571 7.143 0.238 1.00 94.62 84 CYS A O 1
ATOM 649 N N . PHE A 1 85 ? -8.855 5.695 0.116 1.00 96.12 85 PHE A N 1
ATOM 650 C CA . PHE A 1 85 ? -7.791 6.646 0.382 1.00 96.12 85 PHE A CA 1
ATOM 651 C C . PHE A 1 85 ? -6.636 6.404 -0.580 1.00 96.12 85 PHE A C 1
ATOM 653 O O . PHE A 1 85 ? -6.383 5.268 -0.979 1.00 96.12 85 PHE A O 1
ATOM 660 N N . LEU A 1 86 ? -5.920 7.469 -0.925 1.00 97.12 86 LEU A N 1
ATOM 661 C CA . LEU A 1 86 ? -4.720 7.404 -1.749 1.00 97.12 86 LEU A CA 1
ATOM 662 C C . LEU A 1 86 ? -3.530 7.840 -0.903 1.00 97.12 86 LEU A C 1
ATOM 664 O O . LEU A 1 86 ? -3.444 9.004 -0.515 1.00 97.12 86 LEU A O 1
ATOM 668 N N . VAL A 1 87 ? -2.626 6.905 -0.628 1.00 97.50 87 VAL A N 1
ATOM 669 C CA . VAL A 1 87 ? -1.363 7.192 0.051 1.00 97.50 87 VAL A CA 1
ATOM 670 C C . VAL A 1 87 ? -0.362 7.645 -1.003 1.00 97.50 87 VAL A C 1
ATOM 672 O O . VAL A 1 87 ? -0.107 6.916 -1.959 1.00 97.50 87 VAL A O 1
ATOM 675 N N . LYS A 1 88 ? 0.212 8.835 -0.826 1.00 96.19 88 LYS A N 1
ATOM 676 C CA . LYS A 1 88 ? 1.279 9.399 -1.658 1.00 96.19 88 LYS A CA 1
ATOM 677 C C . LYS A 1 88 ? 2.506 9.642 -0.785 1.00 96.19 88 LYS A C 1
ATOM 679 O O . LYS A 1 88 ? 2.466 10.445 0.145 1.00 96.19 88 LYS A O 1
ATOM 684 N N . GLN A 1 89 ? 3.618 8.976 -1.086 1.00 95.44 89 GLN A N 1
ATOM 685 C CA . GLN A 1 89 ? 4.826 9.068 -0.261 1.00 95.44 89 GLN A CA 1
ATOM 686 C C . GLN A 1 89 ? 5.333 10.509 -0.089 1.00 95.44 89 GLN A C 1
ATOM 688 O O . GLN A 1 89 ? 5.756 10.875 1.008 1.00 95.44 89 GLN A O 1
ATOM 693 N N . HIS A 1 90 ? 5.254 11.323 -1.145 1.00 92.88 90 HIS A N 1
ATOM 694 C CA . HIS A 1 90 ? 5.734 12.704 -1.134 1.00 92.88 90 HIS A CA 1
ATOM 695 C C . HIS A 1 90 ? 4.842 13.663 -0.319 1.00 92.88 90 HIS A C 1
ATOM 697 O O . HIS A 1 90 ? 5.286 14.761 0.009 1.00 92.88 90 HIS A O 1
ATOM 703 N N . LEU A 1 91 ? 3.602 13.271 0.011 1.00 93.62 91 LEU A N 1
ATOM 704 C CA . LEU A 1 91 ? 2.609 14.113 0.680 1.00 93.62 91 LEU A CA 1
ATOM 705 C C . LEU A 1 91 ? 2.268 13.552 2.067 1.00 93.62 91 LEU A C 1
ATOM 707 O O . LEU A 1 91 ? 1.456 12.634 2.198 1.00 93.62 91 LEU A O 1
ATOM 711 N N . ASP A 1 92 ? 2.836 14.142 3.120 1.00 94.25 92 ASP A N 1
ATOM 712 C CA . ASP A 1 92 ? 2.691 13.652 4.500 1.00 94.25 92 ASP A CA 1
ATOM 713 C C . ASP A 1 92 ? 1.239 13.541 4.981 1.00 94.25 92 ASP A C 1
ATOM 715 O O . ASP A 1 92 ? 0.884 12.573 5.658 1.00 94.25 92 ASP A O 1
ATOM 719 N N . SER A 1 93 ? 0.373 14.475 4.579 1.00 95.00 93 SER A N 1
ATOM 720 C CA . SER A 1 93 ? -1.050 14.458 4.942 1.00 95.00 93 SER A CA 1
ATOM 721 C C . SER A 1 93 ? -1.810 13.257 4.371 1.00 95.00 93 SER A C 1
ATOM 723 O O . SER A 1 93 ? -2.821 12.857 4.942 1.00 95.00 93 SER A O 1
ATOM 725 N N . SER A 1 94 ? -1.318 12.643 3.291 1.00 95.75 94 SER A N 1
ATOM 726 C CA . SER A 1 94 ? -1.944 11.470 2.669 1.00 95.75 94 SER A CA 1
ATOM 727 C C . SER A 1 94 ? -1.593 10.146 3.357 1.00 95.75 94 SER A C 1
ATOM 729 O O . SER A 1 94 ? -2.288 9.149 3.174 1.00 95.75 94 SER A O 1
ATOM 731 N N . LYS A 1 95 ? -0.532 10.124 4.177 1.00 97.31 95 LYS A N 1
ATOM 732 C CA . LYS A 1 95 ? -0.080 8.923 4.900 1.00 97.31 95 LYS A CA 1
ATOM 733 C C . LYS A 1 95 ? -0.874 8.652 6.179 1.00 97.31 95 LYS A C 1
ATOM 735 O O . LYS A 1 95 ? -0.629 7.643 6.826 1.00 97.31 95 LYS A O 1
ATOM 740 N N . SER A 1 96 ? -1.799 9.531 6.567 1.00 97.38 96 SER A N 1
ATOM 741 C CA . SER A 1 96 ? -2.600 9.384 7.789 1.00 97.38 96 SER A CA 1
ATOM 742 C C . SER A 1 96 ? -4.088 9.377 7.465 1.00 97.38 96 SER A C 1
ATOM 744 O O . SER A 1 96 ? -4.617 10.363 6.961 1.00 97.38 96 SER A O 1
ATOM 746 N N . LEU A 1 97 ? -4.772 8.280 7.789 1.00 95.50 97 LEU A N 1
ATOM 747 C CA . LEU A 1 97 ? -6.191 8.082 7.498 1.00 95.50 97 LEU A CA 1
ATOM 748 C C . LEU A 1 97 ? -6.977 8.054 8.807 1.00 95.50 97 LEU A C 1
ATOM 750 O O . LEU A 1 97 ? -6.773 7.166 9.633 1.00 95.50 97 LEU A O 1
ATOM 754 N N . ALA A 1 98 ? -7.864 9.023 9.014 1.00 95.06 98 ALA A N 1
ATOM 755 C CA . ALA A 1 98 ? -8.730 9.049 10.187 1.00 95.06 98 ALA A CA 1
ATOM 756 C C . ALA A 1 98 ? -10.004 8.233 9.927 1.00 95.06 98 ALA A C 1
ATOM 758 O O . ALA A 1 98 ? -10.713 8.485 8.956 1.00 95.06 98 ALA A O 1
ATOM 759 N N . ILE A 1 99 ? -10.304 7.287 10.815 1.00 95.00 99 ILE A N 1
ATOM 760 C CA . ILE A 1 99 ? -11.510 6.454 10.778 1.00 95.00 99 ILE A CA 1
ATOM 761 C C . ILE A 1 99 ? -12.219 6.492 12.132 1.00 95.00 99 ILE A C 1
ATOM 763 O O . ILE A 1 99 ? -11.575 6.591 13.178 1.00 95.00 99 ILE A O 1
ATOM 767 N N . ASN A 1 100 ? -13.547 6.396 12.124 1.00 93.44 100 ASN A N 1
ATOM 768 C CA . ASN A 1 100 ? -14.345 6.328 13.346 1.00 93.44 100 ASN A CA 1
ATOM 769 C C . ASN A 1 100 ? -14.705 4.879 13.660 1.00 93.44 100 ASN A C 1
ATOM 771 O O . ASN A 1 100 ? -15.251 4.165 12.817 1.00 93.44 100 ASN A O 1
ATOM 775 N N . LEU A 1 101 ? -14.415 4.456 14.887 1.00 94.88 101 LEU A N 1
ATOM 776 C CA . LEU A 1 101 ? -14.651 3.098 15.357 1.00 94.88 101 LEU A CA 1
ATOM 777 C C . LEU A 1 101 ? -15.461 3.117 16.651 1.00 94.88 101 LEU A C 1
ATOM 779 O O . LEU A 1 101 ? -15.169 3.935 17.524 1.00 94.88 101 LEU A O 1
ATOM 783 N N . PRO A 1 102 ? -16.425 2.200 16.832 1.00 95.19 102 PRO A N 1
ATOM 784 C CA . PRO A 1 102 ? -17.022 1.952 18.132 1.00 95.19 102 PRO A CA 1
ATOM 785 C C . PRO A 1 102 ? -15.948 1.580 19.149 1.00 95.19 102 PRO A C 1
ATOM 787 O O . PRO A 1 102 ? -14.968 0.902 18.810 1.00 95.19 102 PRO A O 1
ATOM 790 N N . GLU A 1 103 ? -16.163 1.967 20.401 1.00 95.44 103 GLU A N 1
ATOM 791 C CA . GLU A 1 103 ? -15.351 1.490 21.510 1.00 95.44 103 GLU A CA 1
ATOM 792 C C . GLU A 1 103 ? -15.248 -0.038 21.513 1.00 95.44 103 GLU A C 1
ATOM 794 O O . GLU A 1 103 ? -16.189 -0.769 21.178 1.00 95.44 103 GLU A O 1
ATOM 799 N N . GLY A 1 104 ? -14.073 -0.532 21.890 1.00 95.69 104 GLY A N 1
ATOM 800 C CA . GLY A 1 104 ? -13.824 -1.962 21.927 1.00 95.69 104 GLY A CA 1
ATOM 801 C C . GLY A 1 104 ? -12.355 -2.334 21.842 1.00 95.69 104 GLY A C 1
ATOM 802 O O . GLY A 1 104 ? -11.457 -1.490 21.788 1.00 95.69 104 GLY A O 1
ATOM 803 N N . LEU A 1 105 ? -12.129 -3.644 21.846 1.00 97.00 105 LEU A N 1
ATOM 804 C CA . LEU A 1 105 ? -10.832 -4.260 21.607 1.00 97.00 105 LEU A CA 1
ATOM 805 C C . LEU A 1 105 ? -10.844 -4.885 20.220 1.00 97.00 105 LEU A C 1
ATOM 807 O O . LEU A 1 105 ? -11.711 -5.709 19.928 1.00 97.00 105 LEU A O 1
ATOM 811 N N . TYR A 1 106 ? -9.872 -4.512 19.398 1.00 98.25 106 TYR A N 1
ATOM 812 C CA . TYR A 1 106 ? -9.699 -5.018 18.044 1.00 98.25 106 TYR A CA 1
ATOM 813 C C . TYR A 1 106 ? -8.399 -5.810 17.947 1.00 98.25 106 TYR A C 1
ATOM 815 O O . TYR A 1 106 ? -7.389 -5.459 18.559 1.00 98.25 106 TYR A O 1
ATOM 823 N N . THR A 1 107 ? -8.439 -6.895 17.184 1.00 98.50 107 THR A N 1
ATOM 824 C CA . THR A 1 107 ? -7.356 -7.881 17.057 1.00 98.50 107 THR A CA 1
ATOM 825 C C . THR A 1 107 ? -6.845 -8.003 15.630 1.00 98.50 107 THR A C 1
ATOM 827 O O . THR A 1 107 ? -5.810 -8.622 15.398 1.00 98.50 107 THR A O 1
ATOM 830 N N . THR A 1 108 ? -7.539 -7.438 14.644 1.00 98.69 108 THR A N 1
ATOM 831 C CA . THR A 1 108 ? -7.100 -7.459 13.245 1.00 98.69 108 THR A CA 1
ATOM 832 C C . THR A 1 108 ? -7.577 -6.209 12.527 1.00 98.69 108 THR A C 1
ATOM 834 O O . THR A 1 108 ? -8.721 -5.793 12.707 1.00 98.69 108 THR A O 1
ATOM 837 N N . ILE A 1 109 ? -6.714 -5.645 11.685 1.00 98.56 109 ILE A N 1
ATOM 838 C CA . ILE A 1 109 ? -7.065 -4.600 10.718 1.00 98.56 109 ILE A CA 1
ATOM 839 C C . ILE A 1 109 ? -6.940 -5.213 9.330 1.00 98.56 109 ILE A C 1
ATOM 841 O O . ILE A 1 109 ? -5.914 -5.803 9.007 1.00 98.56 109 ILE A O 1
ATOM 845 N N . SER A 1 110 ? -7.979 -5.096 8.514 1.00 98.62 110 SER A N 1
ATOM 846 C CA . SER A 1 110 ? -7.980 -5.560 7.130 1.00 98.62 110 SER A CA 1
ATOM 847 C C . SER A 1 110 ? -8.327 -4.428 6.178 1.00 98.62 110 SER A C 1
ATOM 849 O O . SER A 1 110 ? -9.147 -3.574 6.498 1.00 98.62 110 SER A O 1
ATOM 851 N N . PHE A 1 111 ? -7.727 -4.437 4.997 1.00 98.31 111 PHE A N 1
ATOM 852 C CA . PHE A 1 111 ? -8.007 -3.486 3.923 1.00 98.31 111 PHE A CA 1
ATOM 853 C C . PHE A 1 111 ? -7.652 -4.110 2.575 1.00 98.31 111 PHE A C 1
ATOM 855 O O . PHE A 1 111 ? -7.002 -5.154 2.503 1.00 98.31 111 PHE A O 1
ATOM 862 N N . LEU A 1 112 ? -8.096 -3.483 1.497 1.00 97.00 112 LEU A N 1
ATOM 863 C CA . LEU A 1 112 ? -7.664 -3.781 0.144 1.00 97.00 112 LEU A CA 1
ATOM 864 C C . LEU A 1 112 ? -6.559 -2.814 -0.271 1.00 97.00 112 LEU A C 1
ATOM 866 O O . LEU A 1 112 ? -6.636 -1.624 0.030 1.00 97.00 112 LEU A O 1
ATOM 870 N N . VAL A 1 113 ? -5.578 -3.321 -1.014 1.00 97.56 113 VAL A N 1
ATOM 871 C CA . VAL A 1 113 ? -4.769 -2.489 -1.910 1.00 97.56 113 VAL A CA 1
ATOM 872 C C . VAL A 1 113 ? -5.440 -2.505 -3.278 1.00 97.56 113 VAL A C 1
ATOM 874 O O . VAL A 1 113 ? -5.612 -3.573 -3.875 1.00 97.56 113 VAL A O 1
ATOM 877 N N . GLY A 1 114 ? -5.850 -1.322 -3.736 1.00 95.06 114 GLY A N 1
ATOM 878 C CA . GLY A 1 114 ? -6.615 -1.118 -4.968 1.00 95.06 114 GLY A CA 1
ATOM 879 C C . GLY A 1 114 ? -8.054 -0.651 -4.760 1.00 95.06 114 GLY A C 1
ATOM 880 O O . GLY A 1 114 ? -8.463 -0.315 -3.649 1.00 95.06 114 GLY A O 1
ATOM 881 N N . VAL A 1 115 ? -8.811 -0.604 -5.859 1.00 93.06 115 VAL A N 1
ATOM 882 C CA . VAL A 1 115 ? -10.198 -0.115 -5.922 1.00 93.06 115 VAL A CA 1
ATOM 883 C C . VAL A 1 115 ? -11.088 -1.239 -6.453 1.00 93.06 115 VAL A C 1
ATOM 885 O O . VAL A 1 115 ? -10.823 -1.783 -7.521 1.00 93.06 115 VAL A O 1
ATOM 888 N N . ASP A 1 116 ? -12.132 -1.620 -5.710 1.00 89.75 116 ASP A N 1
ATOM 889 C CA . ASP A 1 116 ? -13.011 -2.724 -6.117 1.00 89.75 116 ASP A CA 1
ATOM 890 C C . ASP A 1 116 ? -13.819 -2.428 -7.387 1.00 89.75 116 ASP A C 1
ATOM 892 O O . ASP A 1 116 ? -13.967 -1.279 -7.809 1.00 89.75 116 ASP A O 1
ATOM 896 N N . SER A 1 117 ? -14.357 -3.491 -7.986 1.00 87.31 117 SER A N 1
ATOM 897 C CA . SER A 1 117 ? -15.111 -3.440 -9.236 1.00 87.31 117 SER A CA 1
ATOM 898 C C . SER A 1 117 ? -16.284 -2.473 -9.193 1.00 87.31 117 SER A C 1
ATOM 900 O O . SER A 1 117 ? -16.408 -1.618 -10.063 1.00 87.31 117 SER A O 1
ATOM 902 N N . LEU A 1 118 ? -17.112 -2.569 -8.153 1.00 87.75 118 LEU A N 1
ATOM 903 C CA . LEU A 1 118 ? -18.312 -1.753 -8.007 1.00 87.75 118 LEU A CA 1
ATOM 904 C C . LEU A 1 118 ? -17.954 -0.271 -7.863 1.00 87.75 118 LEU A C 1
ATOM 906 O O . LEU A 1 118 ? -18.624 0.575 -8.447 1.00 87.75 118 LEU A O 1
ATOM 910 N N . THR A 1 119 ? -16.885 0.039 -7.120 1.00 89.81 119 THR A N 1
ATOM 911 C CA . THR A 1 119 ? -16.354 1.409 -7.002 1.00 89.81 119 THR A CA 1
ATOM 912 C C . THR A 1 119 ? -15.811 1.905 -8.338 1.00 89.81 119 THR A C 1
ATOM 914 O O . THR A 1 119 ? -16.094 3.025 -8.752 1.00 89.81 119 THR A O 1
ATOM 917 N N . SER A 1 120 ? -15.081 1.046 -9.049 1.00 88.06 120 SER A N 1
ATOM 918 C CA . SER A 1 120 ? -14.493 1.367 -10.350 1.00 88.06 120 SER A CA 1
ATOM 919 C C . SER A 1 120 ? -15.538 1.600 -11.446 1.00 88.06 120 SER A C 1
ATOM 921 O O . SER A 1 120 ? -15.236 2.268 -12.432 1.00 88.06 120 SER A O 1
ATOM 923 N N . THR A 1 121 ? -16.761 1.080 -11.285 1.00 87.00 121 THR A N 1
ATOM 924 C CA . THR A 1 121 ? -17.891 1.270 -12.215 1.00 87.00 121 THR A CA 1
ATOM 925 C C . THR A 1 121 ? -18.868 2.372 -11.831 1.00 87.00 121 THR A C 1
ATOM 927 O O . THR A 1 121 ? -19.829 2.567 -12.570 1.00 87.00 121 THR A O 1
ATOM 930 N N . LEU A 1 122 ? -18.673 3.083 -10.714 1.00 89.50 122 LEU A N 1
ATOM 931 C CA . LEU A 1 122 ? -19.584 4.167 -10.318 1.00 89.50 122 LEU A CA 1
ATOM 932 C C . LEU A 1 122 ? -19.767 5.186 -11.458 1.00 89.50 122 LEU A C 1
ATOM 934 O O . LEU A 1 122 ? -18.845 5.352 -12.258 1.00 89.50 122 LEU A O 1
ATOM 938 N N . PRO A 1 123 ? -20.902 5.888 -11.564 1.00 90.50 123 PRO A N 1
ATOM 939 C CA . PRO A 1 123 ? -21.015 7.030 -12.470 1.00 90.50 123 PRO A CA 1
ATOM 940 C C . PRO A 1 123 ? -19.884 8.044 -12.228 1.00 90.50 123 PRO A C 1
ATOM 942 O O . PRO A 1 123 ? -19.385 8.167 -11.107 1.00 90.50 123 PRO A O 1
ATOM 945 N N . ILE A 1 124 ? -19.424 8.736 -13.274 1.00 87.88 124 ILE A N 1
ATOM 946 C CA . ILE A 1 124 ? -18.248 9.623 -13.188 1.00 87.88 124 ILE A CA 1
ATOM 947 C C . ILE A 1 124 ? -18.458 10.743 -12.160 1.00 87.88 124 ILE A C 1
ATOM 949 O O . ILE A 1 124 ? -17.544 11.079 -11.416 1.00 87.88 124 ILE A O 1
ATOM 953 N N . GLU A 1 125 ? -19.684 11.241 -12.052 1.00 90.75 125 GLU A N 1
ATOM 954 C CA . GLU A 1 125 ? -20.132 12.245 -11.090 1.00 90.75 125 GLU A CA 1
ATOM 955 C C . GLU A 1 125 ? -20.073 11.771 -9.627 1.00 90.75 125 GLU A C 1
ATOM 957 O O . GLU A 1 125 ? -20.002 12.592 -8.713 1.00 90.75 125 GLU A O 1
ATOM 962 N N . GLU A 1 126 ? -20.062 10.456 -9.388 1.00 90.62 126 GLU A N 1
ATOM 963 C CA . GLU A 1 126 ? -19.916 9.864 -8.054 1.00 90.62 126 GLU A CA 1
ATOM 964 C C . GLU A 1 126 ? -18.450 9.551 -7.708 1.00 90.62 126 GLU A C 1
ATOM 966 O O . GLU A 1 126 ? -18.106 9.379 -6.533 1.00 90.62 126 GLU A O 1
ATOM 971 N N . ARG A 1 127 ? -17.558 9.517 -8.708 1.00 90.44 127 ARG A N 1
ATOM 972 C CA . ARG A 1 127 ? -16.114 9.313 -8.529 1.00 90.44 127 ARG A CA 1
ATOM 973 C C . ARG A 1 127 ? -15.451 10.640 -8.179 1.00 90.44 127 ARG A C 1
ATOM 975 O O . ARG A 1 127 ? -14.879 11.315 -9.023 1.00 90.44 127 ARG A O 1
ATOM 982 N N . THR A 1 128 ? -15.540 11.013 -6.911 1.00 90.50 128 THR A N 1
ATOM 983 C CA . THR A 1 128 ? -15.004 12.282 -6.399 1.00 90.50 128 THR A CA 1
ATOM 984 C C . THR A 1 128 ? -13.763 12.071 -5.528 1.00 90.50 128 THR A C 1
ATOM 986 O O . THR A 1 128 ? -13.394 10.948 -5.167 1.00 90.50 128 THR A O 1
ATOM 989 N N . GLY A 1 129 ? -13.081 13.159 -5.165 1.00 90.38 129 GLY A N 1
ATOM 990 C CA . GLY A 1 129 ? -11.964 13.102 -4.225 1.00 90.38 129 GLY A CA 1
ATOM 991 C C . GLY A 1 129 ? -10.791 12.292 -4.775 1.00 90.38 129 GLY A C 1
ATOM 992 O O . GLY A 1 129 ? -10.234 12.632 -5.809 1.00 90.38 129 GLY A O 1
ATOM 993 N N . VAL A 1 130 ? -10.329 11.260 -4.062 1.00 92.56 130 VAL A N 1
ATOM 994 C CA . VAL A 1 130 ? -9.198 10.421 -4.529 1.00 92.56 130 VAL A CA 1
ATOM 995 C C . VAL A 1 130 ? -9.572 9.500 -5.694 1.00 92.56 130 VAL A C 1
ATOM 997 O O . VAL A 1 130 ? -8.684 8.909 -6.301 1.00 92.56 130 VAL A O 1
ATOM 1000 N N . LEU A 1 131 ? -10.866 9.375 -5.996 1.00 92.62 131 LEU A N 1
ATOM 1001 C CA . LEU A 1 131 ? -11.380 8.583 -7.108 1.00 92.62 131 LEU A CA 1
ATOM 1002 C C . LEU A 1 131 ? -11.609 9.418 -8.371 1.00 92.62 131 LEU A C 1
ATOM 1004 O O . LEU A 1 131 ? -11.863 8.827 -9.412 1.00 92.62 131 LEU A O 1
ATOM 1008 N N . ASP A 1 132 ? -11.523 10.746 -8.315 1.00 91.38 132 ASP A N 1
ATOM 1009 C CA . ASP A 1 132 ? -11.728 11.593 -9.492 1.00 91.38 132 ASP A CA 1
ATOM 1010 C C . ASP A 1 132 ? -10.627 11.344 -10.546 1.00 91.38 132 ASP A C 1
ATOM 1012 O O . ASP A 1 132 ? -9.459 11.658 -10.289 1.00 91.38 132 ASP A O 1
ATOM 1016 N N . PRO A 1 133 ? -10.966 10.794 -11.734 1.00 86.88 133 PRO A N 1
ATOM 1017 C CA . PRO A 1 133 ? -9.991 10.512 -12.788 1.00 86.88 133 PRO A CA 1
ATOM 1018 C C . PRO A 1 133 ? -9.283 11.757 -13.342 1.00 86.88 133 PRO A C 1
ATOM 1020 O O . PRO A 1 133 ? -8.219 11.625 -13.943 1.00 86.88 133 PRO A O 1
ATOM 1023 N N . GLY A 1 134 ? -9.864 12.949 -13.167 1.00 83.12 134 GLY A N 1
ATOM 1024 C CA . GLY A 1 134 ? -9.312 14.230 -13.615 1.00 83.12 134 GLY A CA 1
ATOM 1025 C C . GLY A 1 134 ? -8.551 15.003 -12.537 1.00 83.12 134 GLY A C 1
ATOM 1026 O O . GLY A 1 134 ? -8.049 16.090 -12.813 1.00 83.12 134 GLY A O 1
ATOM 1027 N N . ARG A 1 135 ? -8.453 14.482 -11.307 1.00 79.06 135 ARG A N 1
ATOM 1028 C CA . ARG A 1 135 ? -7.851 15.216 -10.182 1.00 79.06 135 ARG A CA 1
ATOM 1029 C C . ARG A 1 135 ? -6.358 15.481 -10.355 1.00 79.06 135 ARG A C 1
ATOM 1031 O O . ARG A 1 135 ? -5.901 16.599 -10.127 1.00 79.06 135 ARG A O 1
ATOM 1038 N N . ASP A 1 136 ? -5.596 14.447 -10.693 1.00 73.00 136 ASP A N 1
ATOM 1039 C CA . ASP A 1 136 ? -4.139 14.520 -10.792 1.00 73.00 136 ASP A CA 1
ATOM 1040 C C . ASP A 1 136 ? -3.751 14.684 -12.268 1.00 73.00 136 ASP A C 1
ATOM 1042 O O . ASP A 1 136 ? -3.577 13.713 -13.005 1.00 73.00 136 ASP A O 1
ATOM 1046 N N . MET A 1 137 ? -3.659 15.944 -12.701 1.00 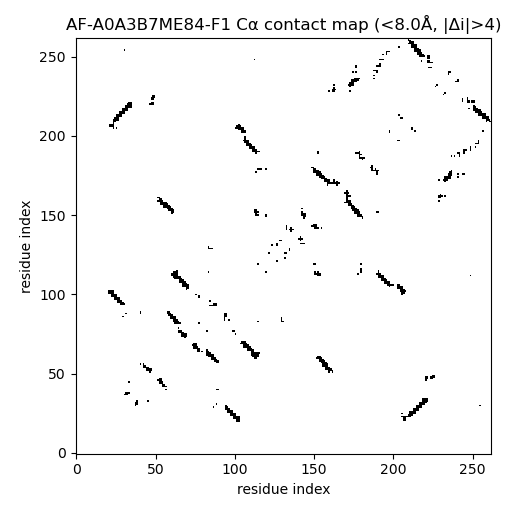63.44 137 MET A N 1
ATOM 1047 C CA . MET A 1 137 ? -3.390 16.320 -14.099 1.00 63.44 137 MET A CA 1
ATOM 1048 C C . MET A 1 137 ? -1.914 16.166 -14.500 1.00 63.44 137 MET A C 1
ATOM 1050 O O . MET A 1 137 ? -1.597 16.117 -15.688 1.00 63.44 137 MET A O 1
ATOM 1054 N N . ALA A 1 138 ? -0.998 16.083 -13.528 1.00 69.75 138 ALA A N 1
ATOM 1055 C CA . ALA A 1 138 ? 0.387 15.714 -13.791 1.00 69.75 138 ALA A CA 1
ATOM 1056 C C . ALA A 1 138 ? 0.463 14.204 -14.060 1.00 69.75 138 ALA A C 1
ATOM 1058 O O . ALA A 1 138 ? 0.144 13.396 -13.187 1.00 69.75 138 ALA A O 1
ATOM 1059 N N . ALA A 1 139 ? 0.902 13.819 -15.262 1.00 65.69 139 ALA A N 1
ATOM 1060 C CA . ALA A 1 139 ? 0.934 12.420 -15.697 1.00 65.69 139 ALA A CA 1
ATOM 1061 C C . ALA A 1 139 ? 1.719 11.496 -14.744 1.00 65.69 139 ALA A C 1
ATOM 1063 O O . ALA A 1 139 ? 1.326 10.347 -14.541 1.00 65.69 139 ALA A O 1
ATOM 1064 N N . SER A 1 140 ? 2.782 12.007 -14.113 1.00 75.44 140 SER A N 1
ATOM 1065 C CA . SER A 1 140 ? 3.584 11.266 -13.133 1.00 75.44 140 SER A CA 1
ATOM 1066 C C . SER A 1 140 ? 2.769 10.871 -11.895 1.00 75.44 140 SER A C 1
ATOM 1068 O O . SER A 1 140 ? 2.838 9.732 -11.434 1.00 75.44 140 SER A O 1
ATOM 1070 N N . GLU A 1 141 ? 1.909 11.755 -11.393 1.00 82.19 141 GLU A N 1
ATOM 1071 C CA . GLU A 1 141 ? 1.124 11.506 -10.180 1.00 82.19 141 GLU A CA 1
ATOM 1072 C C . GLU A 1 141 ? -0.231 10.851 -10.430 1.00 82.19 141 GLU A C 1
ATOM 1074 O O . GLU A 1 141 ? -0.792 10.270 -9.500 1.00 82.19 141 GLU A O 1
ATOM 1079 N N . SER A 1 142 ? -0.736 10.907 -11.664 1.00 89.56 142 SER A N 1
ATOM 1080 C CA . SER A 1 142 ? -2.047 10.362 -12.009 1.00 89.56 142 SER A CA 1
ATOM 1081 C C . SER A 1 142 ? -2.171 8.885 -11.637 1.00 89.56 142 SER A C 1
ATOM 1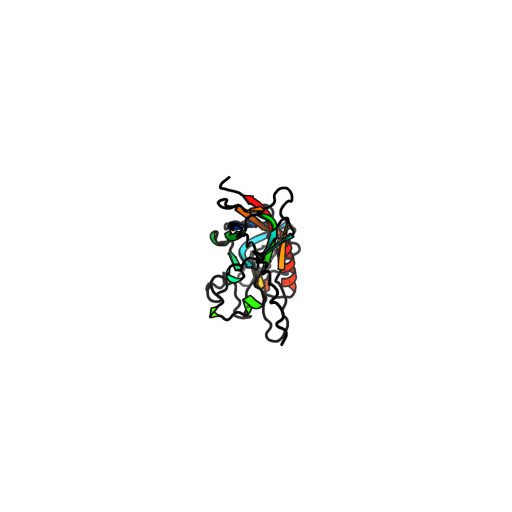0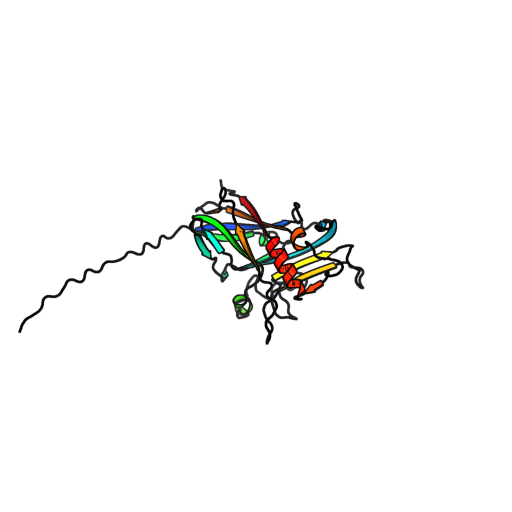83 O O . SER A 1 142 ? -1.327 8.062 -11.997 1.00 89.56 142 SER A O 1
ATOM 1085 N N . MET A 1 143 ? -3.243 8.543 -10.923 1.00 93.38 143 MET A N 1
ATOM 1086 C CA . MET A 1 143 ? -3.570 7.174 -10.510 1.00 93.38 143 MET A CA 1
ATOM 1087 C C . MET A 1 143 ? -4.717 6.573 -11.336 1.00 93.38 143 MET A C 1
ATOM 1089 O O . MET A 1 143 ? -5.373 5.623 -10.907 1.00 93.38 143 MET A O 1
ATOM 1093 N N . TYR A 1 144 ? -4.949 7.108 -12.538 1.00 90.94 144 TYR A N 1
ATOM 1094 C CA . TYR A 1 144 ? -5.948 6.620 -13.485 1.00 90.94 144 TYR A CA 1
ATOM 1095 C C . TYR A 1 144 ? -5.366 6.585 -14.902 1.00 90.94 144 TYR A C 1
ATOM 1097 O O . TYR A 1 144 ? -4.845 7.581 -15.402 1.00 90.94 144 TYR A O 1
ATOM 1105 N N . TRP A 1 145 ? -5.456 5.441 -15.577 1.00 88.12 145 TRP A N 1
ATOM 1106 C CA . TRP A 1 145 ? -5.044 5.326 -16.973 1.00 88.12 145 TRP A CA 1
ATOM 1107 C C . TRP A 1 145 ? -6.154 5.787 -17.905 1.00 88.12 145 TRP A C 1
ATOM 1109 O O . TRP A 1 145 ? -7.290 5.343 -17.795 1.00 88.12 145 TRP A O 1
ATOM 1119 N N . THR A 1 146 ? -5.814 6.615 -18.889 1.00 82.25 146 THR A N 1
ATOM 1120 C CA . THR A 1 146 ? -6.746 7.015 -19.954 1.00 82.25 146 THR A CA 1
ATOM 1121 C C . THR A 1 146 ? -6.727 6.042 -21.136 1.00 82.25 146 THR A C 1
ATOM 1123 O O . THR A 1 146 ? -7.777 5.751 -21.702 1.00 82.25 146 THR A O 1
ATOM 1126 N N . TRP A 1 147 ? -5.558 5.482 -21.472 1.00 75.38 147 TRP A N 1
ATOM 1127 C CA . TRP A 1 147 ? -5.365 4.521 -22.572 1.00 75.38 147 TRP A CA 1
ATOM 1128 C C . TRP A 1 147 ? -5.994 3.145 -22.300 1.00 75.38 147 TRP A C 1
ATOM 1130 O O . TRP A 1 147 ? -6.418 2.462 -23.227 1.00 75.38 147 TRP A O 1
ATOM 1140 N N . ASN A 1 148 ? -6.088 2.762 -21.028 1.00 76.12 148 ASN A N 1
ATOM 1141 C CA . ASN A 1 148 ? -6.818 1.595 -20.549 1.00 76.12 148 ASN A CA 1
ATOM 1142 C C . ASN A 1 148 ? -7.621 2.012 -19.315 1.00 76.12 148 ASN A C 1
ATOM 1144 O O . ASN A 1 148 ? -7.172 1.813 -18.190 1.00 76.12 148 ASN A O 1
ATOM 1148 N N . SER A 1 149 ? -8.756 2.674 -19.570 1.00 81.31 149 SER A N 1
ATOM 1149 C CA . SER A 1 149 ? -9.626 3.314 -18.571 1.00 81.31 149 SER A CA 1
ATOM 1150 C C . SER A 1 149 ? -9.775 2.489 -17.294 1.00 81.31 149 SER A C 1
ATOM 1152 O O . SER A 1 149 ? -10.518 1.510 -17.267 1.00 81.31 149 SER A O 1
ATOM 1154 N N . GLY A 1 150 ? -9.077 2.905 -16.238 1.00 88.06 150 GLY A N 1
ATOM 1155 C CA . GLY A 1 150 ? -9.066 2.196 -14.965 1.00 88.06 150 GLY A CA 1
ATOM 1156 C C . GLY A 1 150 ? -8.057 2.766 -13.974 1.00 88.06 150 GLY A C 1
ATOM 1157 O O . GLY A 1 150 ? -7.103 3.452 -14.343 1.00 88.06 150 GLY A O 1
ATOM 1158 N N . TYR A 1 151 ? -8.272 2.469 -12.694 1.00 91.81 151 TYR A N 1
ATOM 1159 C CA . TYR A 1 151 ? -7.380 2.914 -11.628 1.00 91.81 151 TYR A CA 1
ATOM 1160 C C . TYR A 1 151 ? -6.074 2.119 -11.609 1.00 91.81 151 TYR A C 1
ATOM 1162 O O . TYR A 1 151 ? -6.056 0.889 -11.738 1.00 91.81 151 TYR A O 1
ATOM 1170 N N . ILE A 1 152 ? -4.987 2.841 -11.355 1.00 93.69 152 ILE A N 1
ATOM 1171 C CA . ILE A 1 152 ? -3.691 2.296 -10.966 1.00 93.69 152 ILE A CA 1
ATOM 1172 C C . ILE A 1 152 ? -3.770 2.051 -9.461 1.00 93.69 152 ILE A C 1
ATOM 1174 O O . ILE A 1 152 ? -3.865 2.991 -8.683 1.00 93.69 152 ILE A O 1
ATOM 1178 N N . PHE A 1 153 ? -3.776 0.796 -9.025 1.00 94.81 153 PHE A N 1
ATOM 1179 C CA . PHE A 1 153 ? -3.927 0.448 -7.610 1.00 94.81 153 PHE A CA 1
ATOM 1180 C C . PHE A 1 153 ? -2.667 0.739 -6.813 1.00 94.81 153 PHE A C 1
ATOM 1182 O O . PHE A 1 153 ? -2.743 1.151 -5.655 1.00 94.81 153 PHE A O 1
ATOM 1189 N N . PHE A 1 154 ? -1.523 0.533 -7.452 1.00 96.62 154 PHE A N 1
ATOM 1190 C CA . PHE A 1 154 ? -0.209 0.691 -6.869 1.00 96.62 154 PHE A CA 1
ATOM 1191 C C . PHE A 1 154 ? 0.751 1.227 -7.932 1.00 96.62 154 PHE A C 1
ATOM 1193 O O . PHE A 1 154 ? 0.801 0.701 -9.046 1.00 96.62 154 PHE A O 1
ATOM 1200 N N . LYS A 1 155 ? 1.509 2.265 -7.588 1.00 96.62 155 LYS A N 1
ATOM 1201 C CA . LYS A 1 155 ? 2.508 2.901 -8.441 1.00 96.62 155 LYS A CA 1
ATOM 1202 C C . LYS A 1 155 ? 3.834 2.988 -7.692 1.00 96.62 155 LYS A C 1
ATOM 1204 O O . LYS A 1 155 ? 3.895 3.600 -6.626 1.00 96.62 155 LYS A O 1
ATOM 1209 N N . LEU A 1 156 ? 4.880 2.399 -8.260 1.00 96.69 156 LEU A N 1
ATOM 1210 C CA . LEU A 1 156 ? 6.261 2.550 -7.811 1.00 96.69 156 LEU A CA 1
ATOM 1211 C C . LEU A 1 156 ? 7.143 2.886 -9.008 1.00 96.69 156 LEU A C 1
ATOM 1213 O O . LEU A 1 156 ? 7.109 2.182 -10.014 1.00 96.69 156 LEU A O 1
ATOM 1217 N N . GLU A 1 157 ? 7.962 3.918 -8.862 1.00 95.94 157 GLU A N 1
ATOM 1218 C CA . GLU A 1 157 ? 8.984 4.287 -9.838 1.00 95.94 157 GLU A CA 1
ATOM 1219 C C . GLU A 1 157 ? 10.321 4.506 -9.139 1.00 95.94 157 GLU A C 1
ATOM 1221 O O . GLU A 1 157 ? 10.393 4.803 -7.936 1.00 95.94 157 GLU A O 1
ATOM 1226 N N . GLY A 1 158 ? 11.390 4.361 -9.905 1.00 94.88 158 GLY A N 1
ATOM 1227 C CA . GLY A 1 158 ? 12.737 4.569 -9.418 1.00 94.88 158 GLY A CA 1
ATOM 1228 C C . GLY A 1 158 ? 13.775 4.297 -10.486 1.00 94.88 158 GLY A C 1
ATOM 1229 O O . GLY A 1 158 ? 13.458 4.124 -11.658 1.00 94.88 158 GLY A O 1
ATOM 1230 N N . SER A 1 159 ? 15.037 4.228 -10.077 1.00 95.31 159 SER A N 1
ATOM 1231 C CA . SER A 1 159 ? 16.135 3.880 -10.978 1.00 95.31 159 SER A CA 1
ATOM 1232 C C . SER A 1 159 ? 17.054 2.829 -10.381 1.00 95.31 159 SER A C 1
ATOM 1234 O O . SER A 1 159 ? 17.150 2.688 -9.162 1.00 95.31 159 SER A O 1
ATOM 1236 N N . SER A 1 160 ? 17.745 2.082 -11.238 1.00 95.31 160 SER A N 1
ATOM 1237 C CA . SER A 1 160 ? 18.772 1.129 -10.821 1.00 95.31 160 SER A CA 1
ATOM 1238 C C . SER A 1 160 ? 19.896 1.045 -11.856 1.00 95.31 160 SER A C 1
ATOM 1240 O O . SER A 1 160 ? 19.624 0.869 -13.043 1.00 95.31 160 SER A O 1
ATOM 1242 N N . PRO A 1 161 ? 21.175 1.067 -11.437 1.00 94.75 161 PRO A N 1
ATOM 1243 C CA . PRO A 1 161 ? 22.310 0.794 -12.320 1.00 94.75 161 PRO A CA 1
ATOM 1244 C C . PRO A 1 161 ? 22.248 -0.558 -13.050 1.00 94.75 161 PRO A C 1
ATOM 1246 O O . PRO A 1 161 ? 22.902 -0.716 -14.080 1.00 94.75 161 PRO A O 1
ATOM 1249 N N . ALA A 1 162 ? 21.483 -1.529 -12.535 1.00 93.44 162 ALA A N 1
ATOM 1250 C CA . ALA A 1 162 ? 21.306 -2.836 -13.168 1.00 93.44 162 ALA A CA 1
ATOM 1251 C C . ALA A 1 162 ? 20.461 -2.767 -14.456 1.00 93.44 162 ALA A C 1
ATOM 1253 O O . ALA A 1 162 ? 20.585 -3.635 -15.325 1.00 93.44 162 ALA A O 1
ATOM 1254 N N . ILE A 1 163 ? 19.626 -1.733 -14.592 1.00 96.31 163 ILE A N 1
ATOM 1255 C CA . ILE A 1 163 ? 18.726 -1.539 -15.730 1.00 96.31 163 ILE A CA 1
ATOM 1256 C C . ILE A 1 163 ? 19.527 -0.991 -16.924 1.00 96.31 163 ILE A C 1
ATOM 1258 O O . ILE A 1 163 ? 20.391 -0.121 -16.741 1.00 96.31 163 ILE A O 1
ATOM 1262 N N . PRO A 1 164 ? 19.306 -1.489 -18.158 1.00 94.81 164 PRO A N 1
ATOM 1263 C CA . PRO A 1 164 ? 19.927 -0.919 -19.348 1.00 94.81 164 PRO A CA 1
ATOM 1264 C C . PRO A 1 164 ? 19.491 0.537 -19.523 1.00 94.81 164 PRO A C 1
ATOM 1266 O O . PRO A 1 164 ? 18.337 0.862 -19.280 1.00 94.81 164 PRO A O 1
ATOM 1269 N N . ALA A 1 165 ? 20.406 1.407 -19.947 1.00 95.50 165 ALA A N 1
ATOM 1270 C CA . ALA A 1 165 ? 20.028 2.779 -20.248 1.00 95.50 165 ALA A CA 1
ATOM 1271 C C . ALA A 1 165 ? 19.078 2.807 -21.451 1.00 95.50 165 ALA A C 1
ATOM 1273 O O . ALA A 1 165 ? 19.313 2.107 -22.442 1.00 95.50 165 ALA A O 1
ATOM 1274 N N . ASP A 1 166 ? 18.027 3.612 -21.362 1.00 92.56 166 ASP A N 1
ATOM 1275 C CA . ASP A 1 166 ? 17.149 3.898 -22.485 1.00 92.56 166 ASP A CA 1
ATOM 1276 C C . ASP A 1 166 ? 17.828 4.834 -23.507 1.00 92.56 166 ASP A C 1
ATOM 1278 O O . ASP A 1 166 ? 19.004 5.192 -23.394 1.00 92.56 166 ASP A O 1
ATOM 1282 N N . LYS A 1 167 ? 17.080 5.253 -24.535 1.00 92.44 167 LYS A N 1
ATOM 1283 C CA . LYS A 1 167 ? 17.595 6.146 -25.589 1.00 92.44 167 LYS A CA 1
ATOM 1284 C C . LYS A 1 167 ? 18.006 7.530 -25.074 1.00 92.44 167 LYS A C 1
ATOM 1286 O O . LYS A 1 167 ? 18.736 8.231 -25.769 1.00 92.44 167 LYS A O 1
ATOM 1291 N N . THR A 1 168 ? 17.532 7.919 -23.897 1.00 92.25 168 THR A N 1
ATOM 1292 C CA . THR A 1 168 ? 17.840 9.187 -23.230 1.00 92.25 168 THR A CA 1
ATOM 1293 C C . THR A 1 168 ? 18.920 9.050 -22.154 1.00 92.25 168 THR A C 1
ATOM 1295 O O . THR A 1 168 ? 19.367 10.055 -21.608 1.00 92.25 168 THR A O 1
ATOM 1298 N N . GLY A 1 169 ? 19.408 7.832 -21.899 1.00 93.00 169 GLY A N 1
ATOM 1299 C CA . GLY A 1 169 ? 20.455 7.550 -20.919 1.00 93.00 169 GLY A CA 1
ATOM 1300 C C . GLY A 1 169 ? 19.936 7.212 -19.517 1.00 93.00 169 GLY A C 1
ATOM 1301 O O . GLY A 1 169 ? 20.749 6.899 -18.642 1.00 93.00 169 GLY A O 1
ATOM 1302 N N . PHE A 1 170 ? 18.620 7.239 -19.294 1.00 93.31 170 PHE A N 1
ATOM 1303 C CA . PHE A 1 170 ? 18.006 6.943 -17.999 1.00 93.31 170 PHE A CA 1
ATOM 1304 C C . PHE A 1 170 ? 17.888 5.433 -17.769 1.00 93.31 170 PHE A C 1
ATOM 1306 O O . PHE A 1 170 ? 17.814 4.643 -18.708 1.00 93.31 170 PHE A O 1
ATOM 1313 N N . ARG A 1 171 ? 17.927 5.015 -16.499 1.00 95.81 171 ARG A N 1
ATOM 1314 C CA . ARG A 1 171 ? 17.918 3.603 -16.068 1.00 95.81 171 ARG A CA 1
ATOM 1315 C C . ARG A 1 171 ? 16.791 3.369 -15.076 1.00 95.81 171 ARG A C 1
ATOM 1317 O O . ARG A 1 171 ? 17.031 3.083 -13.901 1.00 95.81 171 ARG A O 1
ATOM 1324 N N . GLU A 1 172 ? 15.577 3.594 -15.543 1.00 95.38 172 GLU A N 1
ATOM 1325 C CA . GLU A 1 172 ? 14.387 3.690 -14.706 1.00 95.38 172 GLU A CA 1
ATOM 1326 C C . GLU A 1 172 ? 13.573 2.401 -14.717 1.00 95.38 172 GLU A C 1
ATOM 1328 O O . GLU A 1 172 ? 13.623 1.617 -15.667 1.00 95.38 172 GLU A O 1
ATOM 1333 N N . PHE A 1 173 ? 12.839 2.177 -13.631 1.00 95.56 173 PHE A N 1
ATOM 1334 C CA . PHE A 1 173 ? 11.772 1.196 -13.585 1.00 95.56 173 PHE A CA 1
ATOM 1335 C C . PHE A 1 173 ? 10.449 1.862 -13.214 1.00 95.56 173 PHE A C 1
ATOM 1337 O O . PHE A 1 173 ? 10.412 2.784 -12.399 1.00 95.56 173 PHE A O 1
ATOM 1344 N N . GLU A 1 174 ? 9.364 1.340 -13.775 1.00 95.56 174 GLU A N 1
ATOM 1345 C CA . GLU A 1 174 ? 7.999 1.817 -13.586 1.00 95.56 174 GLU A CA 1
ATOM 1346 C C . GLU A 1 174 ? 7.062 0.624 -13.388 1.00 95.56 174 GLU A C 1
ATOM 1348 O O . GLU A 1 174 ? 6.836 -0.181 -14.300 1.00 95.56 174 GLU A O 1
ATOM 1353 N N . TYR A 1 175 ? 6.506 0.506 -12.184 1.00 96.56 175 TYR A N 1
ATOM 1354 C CA . TYR A 1 175 ? 5.518 -0.507 -11.817 1.00 96.56 175 TYR A CA 1
ATOM 1355 C C . TYR A 1 175 ? 4.198 0.168 -11.531 1.00 96.56 175 TYR A C 1
ATOM 1357 O O . TYR A 1 175 ? 3.963 0.662 -10.427 1.00 96.56 175 TYR A O 1
ATOM 1365 N N . HIS A 1 176 ? 3.331 0.196 -12.535 1.00 94.62 176 HIS A N 1
ATOM 1366 C CA . HIS A 1 176 ? 1.974 0.694 -12.382 1.00 94.62 176 HIS A CA 1
ATOM 1367 C C . HIS A 1 176 ? 1.046 -0.511 -12.484 1.00 94.62 176 HIS A C 1
ATOM 1369 O O . HIS A 1 176 ? 0.767 -1.075 -13.546 1.00 94.62 176 HIS A O 1
ATOM 1375 N N . ILE A 1 177 ? 0.608 -0.957 -11.317 1.00 93.56 177 ILE A N 1
ATOM 1376 C CA . ILE A 1 177 ? -0.179 -2.165 -11.140 1.00 93.56 177 ILE A CA 1
ATOM 1377 C C . ILE A 1 177 ? -1.608 -1.710 -10.904 1.00 93.56 177 ILE A C 1
ATOM 1379 O O . ILE A 1 177 ? -1.973 -1.290 -9.810 1.00 93.56 177 ILE A O 1
ATOM 1383 N N . GLY A 1 178 ? -2.406 -1.711 -11.960 1.00 87.31 178 GLY A N 1
ATOM 1384 C CA . GLY A 1 178 ? -3.823 -1.377 -11.901 1.00 87.31 178 GLY A CA 1
ATOM 1385 C C . GLY A 1 178 ? -4.710 -2.603 -12.001 1.00 87.31 178 GLY A C 1
ATOM 1386 O O . GLY A 1 178 ? -4.236 -3.744 -11.974 1.00 87.31 178 GLY A O 1
ATOM 1387 N N . GLY A 1 179 ? -5.998 -2.338 -12.187 1.00 74.12 179 GLY A N 1
ATOM 1388 C CA . GLY A 1 179 ? -6.883 -3.292 -12.842 1.00 74.12 179 GLY A CA 1
ATOM 1389 C C . GLY A 1 179 ? -8.330 -3.237 -12.383 1.00 74.12 179 GLY A C 1
ATOM 1390 O O . GLY A 1 179 ? -8.700 -3.917 -11.434 1.00 74.12 179 GLY A O 1
ATOM 1391 N N . TYR A 1 180 ? -9.183 -2.571 -13.154 1.00 62.81 180 TYR A N 1
ATOM 1392 C CA . TYR A 1 180 ? -10.563 -3.018 -13.306 1.00 62.81 180 TYR A CA 1
ATOM 1393 C C . TYR A 1 180 ? -11.093 -2.666 -14.702 1.00 62.81 180 TYR A C 1
ATOM 1395 O O . TYR A 1 180 ? -11.154 -1.491 -15.050 1.00 62.81 180 TYR A O 1
ATOM 1403 N N . GLY A 1 181 ? -11.502 -3.694 -15.455 1.00 57.09 181 GLY A N 1
ATOM 1404 C CA . GLY A 1 181 ? -12.166 -3.599 -16.756 1.00 57.09 181 GLY A CA 1
ATOM 1405 C C . GLY A 1 181 ? -11.394 -4.278 -17.889 1.00 57.09 181 GLY A C 1
ATOM 1406 O O . GLY A 1 181 ? -10.241 -3.952 -18.130 1.00 57.09 181 GLY A O 1
ATOM 1407 N N . GLY A 1 182 ? -12.076 -5.167 -18.620 1.00 52.25 182 GLY A N 1
ATOM 1408 C CA . GLY A 1 182 ? -11.785 -5.582 -19.992 1.00 52.25 182 GLY A CA 1
ATOM 1409 C C . GLY A 1 182 ? -13.137 -5.660 -20.674 1.00 52.25 182 GLY A C 1
ATOM 1410 O O . GLY A 1 182 ? -13.963 -6.482 -20.287 1.00 52.25 182 GLY A O 1
ATOM 1411 N N . TYR A 1 183 ? -13.406 -4.729 -21.593 1.00 44.50 183 TYR A N 1
ATOM 1412 C CA . TYR A 1 183 ? -14.763 -4.422 -22.074 1.00 44.50 183 TYR A CA 1
ATOM 1413 C C . TYR A 1 183 ? -15.596 -5.669 -22.415 1.00 44.50 183 TYR A C 1
ATOM 1415 O O . TYR A 1 183 ? -16.788 -5.696 -22.138 1.00 44.50 183 TYR A O 1
ATOM 1423 N N . ASN A 1 184 ? -14.945 -6.708 -22.952 1.00 54.88 184 ASN A N 1
ATOM 1424 C CA . ASN A 1 184 ? -15.559 -7.981 -23.329 1.00 54.88 184 ASN A CA 1
ATOM 1425 C C . ASN A 1 184 ? -14.817 -9.221 -22.778 1.00 54.88 184 ASN A C 1
ATOM 1427 O O . ASN A 1 184 ? -15.124 -10.340 -23.181 1.00 54.88 184 ASN A O 1
ATOM 1431 N N . THR A 1 185 ? -13.824 -9.057 -21.893 1.00 58.03 185 THR A N 1
ATOM 1432 C CA . THR A 1 185 ? -12.983 -10.161 -21.387 1.00 58.03 185 THR A CA 1
ATOM 1433 C C . THR A 1 185 ? -12.551 -9.924 -19.939 1.00 58.03 185 THR A C 1
ATOM 1435 O O . THR A 1 185 ? -12.158 -8.803 -19.614 1.00 58.03 185 THR A O 1
ATOM 1438 N N . PRO A 1 186 ? -12.533 -10.957 -19.075 1.00 63.41 186 PRO A N 1
ATOM 1439 C CA . PRO A 1 186 ? -11.989 -10.835 -17.726 1.00 63.41 186 PRO A CA 1
ATOM 1440 C C . PRO A 1 186 ? -10.559 -10.291 -17.746 1.00 63.41 186 PRO A C 1
ATOM 1442 O O . PRO A 1 186 ? -9.712 -10.788 -18.489 1.00 63.41 186 PRO A O 1
ATOM 1445 N N . THR A 1 187 ? -10.282 -9.286 -16.920 1.00 71.12 187 THR A N 1
ATOM 1446 C CA . THR A 1 187 ? -8.920 -8.787 -16.709 1.00 71.12 187 THR A CA 1
ATOM 1447 C C . THR A 1 187 ? -8.264 -9.405 -15.496 1.00 71.12 187 THR A C 1
ATOM 1449 O O . THR A 1 187 ? -8.926 -9.932 -14.602 1.00 71.12 187 THR A O 1
ATOM 1452 N N . LEU A 1 188 ? -6.938 -9.289 -15.456 1.00 81.75 188 LEU A N 1
ATOM 1453 C CA . LEU A 1 188 ? -6.136 -9.621 -14.289 1.00 81.75 188 LEU A CA 1
ATOM 1454 C C . LEU A 1 188 ? -6.677 -8.895 -13.052 1.00 81.75 188 LEU A C 1
ATOM 1456 O O . LEU A 1 188 ? -6.911 -7.686 -13.075 1.00 81.75 188 LEU A O 1
ATOM 1460 N N . ASN A 1 189 ? -6.877 -9.651 -11.973 1.00 87.12 189 ASN A N 1
ATOM 1461 C CA . ASN A 1 189 ? -7.265 -9.104 -10.684 1.00 87.12 189 ASN A CA 1
ATOM 1462 C C . ASN A 1 189 ? -6.016 -8.898 -9.828 1.00 87.12 189 ASN A C 1
ATOM 1464 O O . ASN A 1 189 ? -5.495 -9.839 -9.222 1.00 87.12 189 ASN A O 1
ATOM 1468 N N . ASN A 1 190 ? -5.565 -7.652 -9.750 1.00 93.00 190 ASN A N 1
ATOM 1469 C CA . ASN A 1 190 ? -4.453 -7.282 -8.886 1.00 93.00 190 ASN A CA 1
ATOM 1470 C C . ASN A 1 190 ? -4.909 -6.841 -7.490 1.00 93.00 190 ASN A C 1
ATOM 1472 O O . ASN A 1 190 ? -4.078 -6.667 -6.614 1.00 93.00 190 ASN A O 1
ATOM 1476 N N . ILE A 1 191 ? -6.207 -6.743 -7.200 1.00 94.19 191 ILE A N 1
ATOM 1477 C CA . ILE A 1 191 ? -6.662 -6.404 -5.846 1.00 94.19 191 ILE A CA 1
ATOM 1478 C C . ILE A 1 191 ? -6.157 -7.468 -4.866 1.00 94.19 191 ILE A C 1
ATOM 1480 O O . ILE A 1 191 ? -6.290 -8.673 -5.106 1.00 94.19 191 ILE A O 1
ATOM 1484 N N . ARG A 1 192 ? -5.582 -7.030 -3.745 1.00 96.50 192 ARG A N 1
ATOM 1485 C CA . ARG A 1 192 ? -5.240 -7.923 -2.632 1.00 96.50 192 ARG A CA 1
ATOM 1486 C C . ARG A 1 192 ? -5.878 -7.427 -1.360 1.00 96.50 192 ARG A C 1
ATOM 1488 O O . ARG A 1 192 ? -5.861 -6.232 -1.081 1.00 96.50 192 ARG A O 1
ATOM 1495 N N . ARG A 1 193 ? -6.416 -8.368 -0.585 1.00 97.12 193 ARG A N 1
ATOM 1496 C CA . ARG A 1 193 ? -6.832 -8.128 0.792 1.00 97.12 193 ARG A CA 1
ATOM 1497 C C . ARG A 1 193 ? -5.652 -8.396 1.708 1.00 97.12 193 ARG A C 1
ATOM 1499 O O . ARG A 1 193 ? -5.123 -9.502 1.720 1.00 97.12 193 ARG A O 1
ATOM 1506 N N . ILE A 1 194 ? -5.281 -7.386 2.477 1.00 98.38 194 ILE A N 1
ATOM 1507 C CA . ILE A 1 194 ? -4.283 -7.473 3.529 1.00 98.38 194 ILE A CA 1
ATOM 1508 C C . ILE A 1 194 ? -5.048 -7.612 4.842 1.00 98.38 194 ILE A C 1
ATOM 1510 O O . ILE A 1 194 ? -5.997 -6.867 5.086 1.00 98.38 194 ILE A O 1
ATOM 1514 N N . SER A 1 195 ? -4.631 -8.555 5.683 1.00 98.25 195 SER A N 1
ATOM 1515 C CA . SER A 1 195 ? -5.134 -8.724 7.046 1.00 98.25 195 SER A CA 1
ATOM 1516 C C . SER A 1 195 ? -3.954 -8.718 8.007 1.00 98.25 195 SER A C 1
ATOM 1518 O O . SER A 1 195 ? -3.132 -9.631 8.003 1.00 98.25 195 SER A O 1
ATOM 1520 N N . LEU A 1 196 ? -3.866 -7.666 8.814 1.00 98.38 196 LEU A N 1
ATOM 1521 C CA . LEU A 1 196 ? -2.793 -7.429 9.769 1.00 98.38 196 LEU A CA 1
ATOM 1522 C C . LEU A 1 196 ? -3.258 -7.854 11.166 1.00 98.38 196 LEU A C 1
ATOM 1524 O O . LEU A 1 196 ? -4.062 -7.136 11.776 1.00 98.38 196 LEU A O 1
ATOM 1528 N N . PRO A 1 197 ? -2.797 -9.007 11.685 1.00 97.94 197 PRO A N 1
ATOM 1529 C CA . PRO A 1 197 ? -3.077 -9.386 13.060 1.00 97.94 197 PRO A CA 1
ATOM 1530 C C . PRO A 1 197 ? -2.361 -8.428 14.015 1.00 97.94 197 PRO A C 1
ATOM 1532 O O . PRO A 1 197 ? -1.196 -8.074 13.821 1.00 97.94 197 PRO A O 1
ATOM 1535 N N . LEU A 1 198 ? -3.069 -8.018 15.061 1.00 97.88 198 LEU A N 1
ATOM 1536 C CA . LEU A 1 198 ? -2.515 -7.232 16.154 1.00 97.88 198 LEU A CA 1
ATOM 1537 C C . LEU A 1 198 ? -2.020 -8.186 17.253 1.00 97.88 198 LEU A C 1
ATOM 1539 O O . LEU A 1 198 ? -2.651 -9.225 17.475 1.00 97.88 198 LEU A O 1
ATOM 1543 N N . PRO A 1 199 ? -0.914 -7.874 17.954 1.00 95.75 199 PRO A N 1
ATOM 1544 C CA . PRO A 1 199 ? -0.393 -8.739 19.006 1.00 95.75 199 PRO A CA 1
ATOM 1545 C C . PRO A 1 199 ? -1.446 -9.011 20.084 1.00 95.75 199 PRO A C 1
ATOM 1547 O O . PRO A 1 199 ? -2.109 -8.091 20.561 1.00 95.75 199 PRO A O 1
ATOM 1550 N N . SER A 1 200 ? -1.578 -10.267 20.511 1.00 91.69 200 SER A N 1
ATOM 1551 C CA . SER A 1 200 ? -2.574 -10.673 21.514 1.00 91.69 200 SER A CA 1
ATOM 1552 C C . SER A 1 200 ? -2.393 -9.969 22.864 1.00 91.69 200 SER A C 1
ATOM 1554 O O . SER A 1 200 ? -3.369 -9.711 23.564 1.00 91.69 200 SER A O 1
ATOM 1556 N N . ASN A 1 201 ? -1.156 -9.611 23.211 1.00 92.81 201 ASN A N 1
ATOM 1557 C CA . ASN A 1 201 ? -0.805 -8.846 24.408 1.00 92.81 201 ASN A CA 1
ATOM 1558 C C . ASN A 1 201 ? -0.906 -7.317 24.225 1.00 92.81 201 ASN A C 1
ATOM 1560 O O . ASN A 1 201 ? -0.743 -6.582 25.198 1.00 92.81 201 ASN A O 1
ATOM 1564 N N . ALA A 1 202 ? -1.172 -6.831 23.010 1.00 93.50 202 ALA A N 1
ATOM 1565 C CA . ALA A 1 202 ? -1.307 -5.411 22.692 1.00 93.50 202 ALA A CA 1
ATOM 1566 C C . ALA A 1 202 ? -2.364 -5.167 21.588 1.00 93.50 202 ALA A C 1
ATOM 1568 O O . ALA A 1 202 ? -2.027 -4.634 20.525 1.00 93.50 202 ALA A O 1
ATOM 1569 N N . PRO A 1 203 ? -3.642 -5.543 21.814 1.00 95.69 203 PRO A N 1
ATOM 1570 C CA . PRO A 1 203 ? -4.719 -5.246 20.874 1.00 95.69 203 PRO A CA 1
ATOM 1571 C C . PRO A 1 203 ? -4.932 -3.733 20.744 1.00 95.69 203 PRO A C 1
ATOM 1573 O O . PRO A 1 203 ? -4.623 -2.956 21.657 1.00 95.69 203 PRO A O 1
ATOM 1576 N N . LEU A 1 204 ? -5.538 -3.306 19.636 1.00 97.56 204 LEU A N 1
ATOM 1577 C CA . LEU A 1 204 ? -5.994 -1.926 19.500 1.00 97.56 204 LEU A CA 1
ATOM 1578 C C . LEU A 1 204 ? -7.174 -1.714 20.450 1.00 97.56 204 LEU A C 1
ATOM 1580 O O . LEU A 1 204 ? -8.235 -2.321 20.288 1.00 97.56 204 LEU A O 1
ATOM 1584 N N . ARG A 1 205 ? -6.993 -0.838 21.438 1.00 96.19 205 ARG A N 1
ATOM 1585 C CA . ARG A 1 205 ? -8.058 -0.432 22.348 1.00 96.19 205 ARG A CA 1
ATOM 1586 C C . ARG A 1 205 ? -8.634 0.903 21.888 1.00 96.19 205 ARG A C 1
ATOM 1588 O O . ARG A 1 205 ? -7.980 1.932 22.006 1.00 96.19 205 ARG A O 1
ATOM 1595 N N . VAL A 1 206 ? -9.882 0.888 21.443 1.00 96.25 206 VAL A N 1
ATOM 1596 C CA . VAL A 1 206 ? -10.627 2.099 21.087 1.00 96.25 206 VAL A CA 1
ATOM 1597 C C . VAL A 1 206 ? -11.459 2.530 22.288 1.00 96.25 206 VAL A C 1
ATOM 1599 O O . VAL A 1 206 ? -12.226 1.733 22.833 1.00 96.25 206 VAL A O 1
ATOM 1602 N N . ARG A 1 207 ? -11.280 3.781 22.714 1.00 92.94 207 ARG A N 1
ATOM 1603 C CA . ARG A 1 207 ? -11.989 4.410 23.832 1.00 92.94 207 ARG A CA 1
ATOM 1604 C C . ARG A 1 207 ? -12.351 5.837 23.455 1.00 92.94 207 ARG A C 1
ATOM 1606 O O . ARG A 1 207 ? -11.547 6.526 22.829 1.00 92.94 207 ARG A O 1
ATOM 1613 N N . ASN A 1 208 ? -13.525 6.287 23.869 1.00 87.75 208 ASN A N 1
ATOM 1614 C CA . ASN A 1 208 ? -13.952 7.662 23.707 1.00 87.75 208 ASN A CA 1
ATOM 1615 C C . ASN A 1 208 ? -12.945 8.617 24.371 1.00 87.75 208 ASN A C 1
ATOM 1617 O O . ASN A 1 208 ? -12.310 8.283 25.373 1.00 87.75 208 ASN A O 1
ATOM 1621 N N . HIS A 1 209 ? -12.764 9.788 23.763 1.00 82.44 209 HIS A N 1
ATOM 1622 C CA . HIS A 1 209 ? -11.790 10.815 24.158 1.00 82.44 209 HIS A CA 1
ATOM 1623 C C . HIS A 1 209 ? -10.311 10.373 24.185 1.00 82.44 209 HIS A C 1
ATOM 1625 O O . HIS A 1 209 ? -9.453 11.142 24.616 1.00 82.44 209 HIS A O 1
ATOM 1631 N N . GLN A 1 210 ? -9.975 9.184 23.674 1.00 88.44 210 GLN A N 1
ATOM 1632 C CA . GLN A 1 210 ? -8.599 8.717 23.532 1.00 88.44 210 GLN A CA 1
ATOM 1633 C C . GLN A 1 210 ? -8.249 8.544 22.054 1.00 88.44 210 GLN A C 1
ATOM 1635 O O . GLN A 1 210 ? -8.798 7.688 21.364 1.00 88.44 210 GLN A O 1
ATOM 1640 N N . LYS A 1 211 ? -7.284 9.334 21.571 1.00 90.50 211 LYS A N 1
ATOM 1641 C CA . LYS A 1 211 ? -6.721 9.152 20.231 1.00 90.50 211 LYS A CA 1
ATOM 1642 C C . LYS A 1 211 ? -5.820 7.916 20.218 1.00 90.50 211 LYS A C 1
ATOM 1644 O O . LYS A 1 211 ? -4.985 7.756 21.110 1.00 90.50 211 LYS A O 1
ATOM 1649 N N . ALA A 1 212 ? -5.963 7.089 19.187 1.00 96.50 212 ALA A N 1
ATOM 1650 C CA . ALA A 1 212 ? -5.035 6.008 18.872 1.00 96.50 212 ALA A CA 1
ATOM 1651 C C . ALA A 1 212 ? -4.458 6.219 17.468 1.00 96.50 212 ALA A C 1
ATOM 1653 O O . ALA A 1 212 ? -5.187 6.597 16.546 1.00 96.50 212 ALA A O 1
ATOM 1654 N N . VAL A 1 213 ? -3.159 5.978 17.311 1.00 98.00 213 VAL A N 1
ATOM 1655 C CA . VAL A 1 213 ? -2.464 6.004 16.020 1.00 98.00 213 VAL A CA 1
ATOM 1656 C C . VAL A 1 213 ? -1.884 4.621 15.778 1.00 98.00 213 VAL A C 1
ATOM 1658 O O . VAL A 1 213 ? -0.974 4.204 16.486 1.00 98.00 213 VAL A O 1
ATOM 1661 N N . VAL A 1 214 ? -2.429 3.896 14.808 1.00 98.44 214 VAL A N 1
ATOM 1662 C CA . VAL A 1 214 ? -1.928 2.587 14.394 1.00 98.44 214 VAL A CA 1
ATOM 1663 C C . VAL A 1 214 ? -0.954 2.775 13.247 1.00 98.44 214 VAL A C 1
ATOM 1665 O O . VAL A 1 214 ? -1.337 3.257 12.185 1.00 98.44 214 VAL A O 1
ATOM 1668 N N . HIS A 1 215 ? 0.286 2.345 13.440 1.00 98.44 215 HIS A N 1
ATOM 1669 C CA . HIS A 1 215 ? 1.304 2.354 12.398 1.00 98.44 215 HIS A CA 1
ATOM 1670 C C . HIS A 1 215 ? 1.191 1.087 11.553 1.00 98.44 215 HIS A C 1
ATOM 1672 O O . HIS A 1 215 ? 1.240 -0.029 12.073 1.00 98.44 215 HIS A O 1
ATOM 1678 N N . ILE A 1 216 ? 1.055 1.256 10.245 1.00 98.69 216 ILE A N 1
ATOM 1679 C CA . ILE A 1 216 ? 1.039 0.207 9.228 1.00 98.69 216 ILE A CA 1
ATOM 1680 C C . ILE A 1 216 ? 2.291 0.400 8.385 1.00 98.69 216 ILE A C 1
ATOM 1682 O O . ILE A 1 216 ? 2.453 1.423 7.731 1.00 98.69 216 ILE A O 1
ATOM 1686 N N . ARG A 1 217 ? 3.196 -0.573 8.401 1.00 98.56 217 ARG A N 1
ATOM 1687 C CA . ARG A 1 217 ? 4.449 -0.507 7.647 1.00 98.56 217 ARG A CA 1
ATOM 1688 C C . ARG A 1 217 ? 4.269 -1.107 6.267 1.00 98.56 217 ARG A C 1
ATOM 1690 O O . ARG A 1 217 ? 3.645 -2.157 6.148 1.00 98.56 217 ARG A O 1
ATOM 1697 N N . PHE A 1 218 ? 4.889 -0.491 5.270 1.00 98.50 218 PHE A N 1
ATOM 1698 C CA . PHE A 1 218 ? 5.035 -1.037 3.925 1.00 98.50 218 PHE A CA 1
ATOM 1699 C C . PHE A 1 218 ? 6.517 -1.106 3.551 1.00 98.50 218 PHE A C 1
ATOM 1701 O O . PHE A 1 218 ? 7.209 -0.090 3.603 1.00 98.50 218 PHE A O 1
ATOM 1708 N N . ASN A 1 219 ? 7.018 -2.287 3.183 1.00 97.75 219 ASN A N 1
ATOM 1709 C CA . ASN A 1 219 ? 8.435 -2.493 2.879 1.00 97.75 219 ASN A CA 1
ATOM 1710 C C . ASN A 1 219 ? 8.693 -2.664 1.370 1.00 97.75 219 ASN A C 1
ATOM 1712 O O . ASN A 1 219 ? 8.483 -3.737 0.806 1.00 97.75 219 ASN A O 1
ATOM 1716 N N . VAL A 1 220 ? 9.250 -1.635 0.728 1.00 96.94 220 VAL A N 1
ATOM 1717 C CA . VAL A 1 220 ? 9.602 -1.648 -0.704 1.00 96.94 220 VAL A CA 1
ATOM 1718 C C . VAL A 1 220 ? 10.669 -2.703 -1.023 1.00 96.94 220 VAL A C 1
ATOM 1720 O O . VAL A 1 220 ? 10.637 -3.309 -2.088 1.00 96.94 220 VAL A O 1
ATOM 1723 N N . GLN A 1 221 ? 11.594 -2.987 -0.101 1.00 95.12 221 GLN A N 1
ATOM 1724 C CA . GLN A 1 221 ? 12.595 -4.038 -0.319 1.00 95.12 221 GLN A CA 1
ATOM 1725 C C . GLN A 1 221 ? 11.938 -5.421 -0.439 1.00 95.12 221 GLN A C 1
ATOM 1727 O O . GLN A 1 221 ? 12.379 -6.237 -1.242 1.00 95.12 221 GLN A O 1
ATOM 1732 N N . GLN A 1 222 ? 10.874 -5.666 0.331 1.00 96.12 222 GLN A N 1
ATOM 1733 C CA . GLN A 1 222 ? 10.099 -6.904 0.264 1.00 96.12 222 GLN A CA 1
ATOM 1734 C C . GLN A 1 222 ? 9.198 -6.946 -0.975 1.00 96.12 222 GLN A C 1
ATOM 1736 O O . GLN A 1 222 ? 9.054 -8.002 -1.582 1.00 96.12 222 GLN A O 1
ATOM 1741 N N . LEU A 1 223 ? 8.646 -5.802 -1.396 1.00 96.00 223 LEU A N 1
ATOM 1742 C CA . LEU A 1 223 ? 7.929 -5.692 -2.669 1.00 96.00 223 LEU A CA 1
ATOM 1743 C C . LEU A 1 223 ? 8.805 -6.131 -3.855 1.00 96.00 223 LEU A C 1
ATOM 1745 O O . LEU A 1 223 ? 8.341 -6.830 -4.754 1.00 96.00 223 LEU A O 1
ATOM 1749 N N . LEU A 1 224 ? 10.065 -5.698 -3.860 1.00 95.12 224 LEU A N 1
ATOM 1750 C CA . LEU A 1 224 ? 11.032 -6.001 -4.915 1.00 95.12 224 LEU A CA 1
ATOM 1751 C C . LEU A 1 224 ? 11.713 -7.368 -4.739 1.00 95.12 224 LEU A C 1
ATOM 1753 O O . LEU A 1 224 ? 12.596 -7.711 -5.528 1.00 95.12 224 LEU A O 1
ATOM 1757 N N . ASP A 1 225 ? 11.330 -8.160 -3.731 1.00 93.06 225 ASP A N 1
ATOM 1758 C CA . ASP A 1 225 ? 11.925 -9.478 -3.527 1.00 93.06 225 ASP A CA 1
ATOM 1759 C C . ASP A 1 225 ? 11.688 -10.370 -4.753 1.00 93.06 225 ASP A C 1
ATOM 1761 O O . ASP A 1 225 ? 10.574 -10.472 -5.279 1.00 93.06 225 ASP A O 1
ATOM 1765 N N . ARG A 1 226 ? 12.767 -11.014 -5.216 1.00 90.81 226 ARG A N 1
ATOM 1766 C CA . ARG A 1 226 ? 12.793 -11.891 -6.403 1.00 90.81 226 ARG A CA 1
ATOM 1767 C C . ARG A 1 226 ? 12.347 -11.216 -7.708 1.00 90.81 226 ARG A C 1
ATOM 1769 O O . ARG A 1 226 ? 11.991 -11.912 -8.662 1.00 90.81 226 ARG A O 1
ATOM 1776 N N . ILE A 1 227 ? 12.393 -9.886 -7.782 1.00 92.44 227 ILE A N 1
ATOM 1777 C CA . ILE A 1 227 ? 12.198 -9.142 -9.026 1.00 92.44 227 ILE A CA 1
ATOM 1778 C C . ILE A 1 227 ? 13.562 -8.808 -9.630 1.00 92.44 227 ILE A C 1
ATOM 1780 O O . ILE A 1 227 ? 14.355 -8.081 -9.046 1.00 92.44 227 ILE A O 1
ATOM 1784 N N . ASP A 1 228 ? 13.825 -9.338 -10.823 1.00 93.44 228 ASP A N 1
ATOM 1785 C CA . ASP A 1 228 ? 14.977 -8.951 -11.642 1.00 93.44 228 ASP A CA 1
ATOM 1786 C C . ASP A 1 228 ? 14.675 -7.589 -12.287 1.00 93.44 228 ASP A C 1
ATOM 1788 O O . ASP A 1 228 ? 13.958 -7.525 -13.291 1.00 93.44 228 ASP A O 1
ATOM 1792 N N . LEU A 1 229 ? 15.183 -6.502 -11.690 1.00 94.00 229 LEU A N 1
ATOM 1793 C CA . LEU A 1 229 ? 14.926 -5.135 -12.162 1.00 94.00 229 LEU A CA 1
ATOM 1794 C C . LEU A 1 229 ? 15.411 -4.939 -13.602 1.00 94.00 229 LEU A C 1
ATOM 1796 O O . LEU A 1 229 ? 14.760 -4.251 -14.379 1.00 94.00 229 LEU A O 1
ATOM 1800 N N . LYS A 1 230 ? 16.511 -5.587 -14.002 1.00 94.50 230 LYS A N 1
ATOM 1801 C CA . LYS A 1 230 ? 17.040 -5.490 -15.368 1.00 94.50 230 LYS A CA 1
ATOM 1802 C C . LYS A 1 230 ? 16.050 -6.048 -16.390 1.00 94.50 230 LYS A C 1
ATOM 1804 O O . LYS A 1 230 ? 15.827 -5.418 -17.425 1.00 94.50 230 LYS A O 1
ATOM 1809 N N . LYS A 1 231 ? 15.462 -7.216 -16.121 1.00 93.94 231 LYS A N 1
ATOM 1810 C CA . LYS A 1 231 ? 14.511 -7.874 -17.039 1.00 93.94 231 LYS A CA 1
ATOM 1811 C C . LYS A 1 231 ? 13.095 -7.323 -16.944 1.00 93.94 231 LYS A C 1
ATOM 1813 O O . LYS A 1 231 ? 12.394 -7.283 -17.949 1.00 93.94 231 LYS A O 1
ATOM 1818 N N . HIS A 1 232 ? 12.676 -6.922 -15.752 1.00 94.31 232 HIS A N 1
ATOM 1819 C CA . HIS A 1 232 ? 11.313 -6.505 -15.457 1.00 94.31 232 HIS A CA 1
ATOM 1820 C C . HIS A 1 232 ? 11.289 -5.053 -14.981 1.00 94.31 232 HIS A C 1
ATOM 1822 O O . HIS A 1 232 ? 10.749 -4.78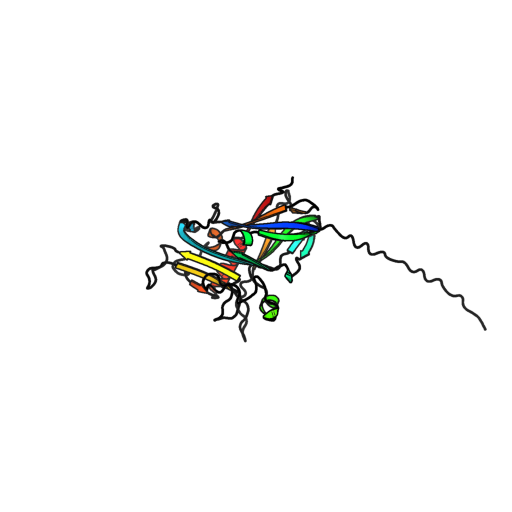5 -13.919 1.00 94.31 232 HIS A O 1
ATOM 1828 N N . HIS A 1 233 ? 11.891 -4.117 -15.719 1.00 94.94 233 HIS A N 1
ATOM 1829 C CA . HIS A 1 233 ? 11.910 -2.695 -15.344 1.00 94.94 233 HIS A CA 1
ATOM 1830 C C . HIS A 1 233 ? 10.603 -1.969 -15.687 1.00 94.94 233 HIS A C 1
ATOM 1832 O O . HIS A 1 233 ? 10.309 -0.951 -15.088 1.00 94.94 233 HIS A O 1
ATOM 1838 N N . HIS A 1 234 ? 9.772 -2.486 -16.588 1.00 94.88 234 HIS A N 1
ATOM 1839 C CA . HIS A 1 234 ? 8.519 -1.834 -16.973 1.00 94.88 234 HIS A CA 1
ATOM 1840 C C . HIS A 1 234 ? 7.362 -2.829 -16.850 1.00 94.88 234 HIS A C 1
ATOM 1842 O O . HIS A 1 234 ? 7.318 -3.828 -17.572 1.00 94.88 234 HIS A O 1
ATOM 1848 N N . ILE A 1 235 ? 6.455 -2.593 -15.897 1.00 93.56 235 ILE A N 1
ATOM 1849 C CA . ILE A 1 235 ? 5.298 -3.456 -15.624 1.00 93.56 235 ILE A CA 1
ATOM 1850 C C . ILE A 1 235 ? 4.038 -2.590 -15.585 1.00 93.56 235 ILE A C 1
ATOM 1852 O O . ILE A 1 235 ? 3.793 -1.870 -14.618 1.00 93.56 235 ILE A O 1
ATOM 1856 N N . MET A 1 236 ? 3.218 -2.729 -16.629 1.00 90.62 236 MET A N 1
ATOM 1857 C CA . MET A 1 236 ? 1.948 -2.021 -16.821 1.00 90.62 236 MET A CA 1
ATOM 1858 C C . MET A 1 236 ? 0.843 -3.047 -17.097 1.00 90.62 236 MET A C 1
ATOM 1860 O O . MET A 1 236 ? 0.724 -3.523 -18.222 1.00 90.62 236 MET A O 1
ATOM 1864 N N . LEU A 1 237 ? 0.070 -3.444 -16.078 1.00 86.69 237 LEU A N 1
ATOM 1865 C CA . LEU A 1 237 ? -1.013 -4.450 -16.190 1.00 86.69 237 LEU A CA 1
ATOM 1866 C C . LEU A 1 237 ? -0.667 -5.675 -17.080 1.00 86.69 237 LEU A C 1
ATOM 1868 O O . LEU A 1 237 ? -1.430 -6.068 -17.958 1.00 86.69 237 LEU A O 1
ATOM 1872 N N . THR A 1 238 ? 0.495 -6.291 -16.867 1.00 87.44 238 THR A N 1
ATOM 1873 C CA . THR A 1 238 ? 0.916 -7.527 -17.558 1.00 87.44 238 THR A CA 1
ATOM 1874 C C . THR A 1 238 ? 0.694 -8.751 -16.660 1.00 87.44 238 THR A C 1
ATOM 1876 O O . THR A 1 238 ? 0.413 -8.574 -15.475 1.00 87.44 238 THR A O 1
ATOM 1879 N N . PRO A 1 239 ? 0.837 -10.005 -17.127 1.00 86.88 239 PRO A N 1
ATOM 1880 C CA . PRO A 1 239 ? 0.782 -11.173 -16.237 1.00 86.88 239 PRO A CA 1
ATOM 1881 C C . PRO A 1 239 ? 1.717 -11.077 -15.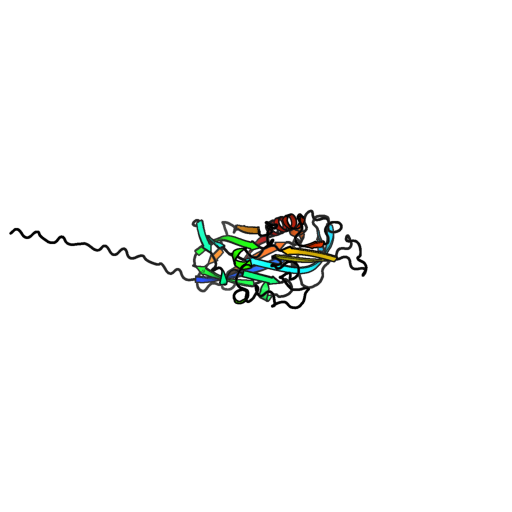013 1.00 86.88 239 PRO A C 1
ATOM 1883 O O . PRO A 1 239 ? 1.347 -11.486 -13.914 1.00 86.88 239 PRO A O 1
ATOM 1886 N N . GLU A 1 240 ? 2.889 -10.454 -15.158 1.00 89.38 240 GLU A N 1
ATOM 1887 C CA . GLU A 1 240 ? 3.849 -10.197 -14.074 1.00 89.38 240 GLU A CA 1
ATOM 1888 C C . GLU A 1 240 ? 3.313 -9.232 -13.007 1.00 89.38 240 GLU A C 1
ATOM 1890 O O . GLU A 1 240 ? 3.774 -9.262 -11.865 1.00 89.38 240 GLU A O 1
ATOM 1895 N N . SER A 1 241 ? 2.320 -8.406 -13.343 1.00 92.25 241 SER A N 1
ATOM 1896 C CA . SER A 1 241 ? 1.687 -7.480 -12.400 1.00 92.25 241 SER A CA 1
ATOM 1897 C C . SER A 1 241 ? 1.008 -8.205 -11.231 1.00 92.25 241 SER A C 1
ATOM 1899 O O . SER A 1 241 ? 1.034 -7.700 -10.109 1.00 92.25 241 SER A O 1
ATOM 1901 N N . ALA A 1 242 ? 0.525 -9.436 -11.444 1.00 91.75 242 ALA A N 1
ATOM 1902 C CA . ALA A 1 242 ? -0.036 -10.272 -10.384 1.00 91.75 242 ALA A CA 1
ATOM 1903 C C . ALA A 1 242 ? 1.019 -10.684 -9.345 1.00 91.75 242 ALA A C 1
ATOM 1905 O O . ALA A 1 242 ? 0.727 -10.711 -8.152 1.00 91.75 242 ALA A O 1
ATOM 1906 N N . ARG A 1 243 ? 2.263 -10.931 -9.779 1.00 92.88 243 ARG A N 1
ATOM 1907 C CA . ARG A 1 243 ? 3.383 -11.227 -8.873 1.00 92.88 243 ARG A CA 1
ATOM 1908 C C . ARG A 1 243 ? 3.744 -10.010 -8.027 1.00 92.88 243 ARG A C 1
ATOM 1910 O O . ARG A 1 243 ? 3.960 -10.146 -6.829 1.00 92.88 243 ARG A O 1
ATOM 1917 N N . ILE A 1 244 ? 3.776 -8.817 -8.629 1.00 95.25 244 ILE A N 1
ATOM 1918 C CA . ILE A 1 244 ? 3.968 -7.571 -7.868 1.00 95.25 244 ILE A CA 1
ATOM 1919 C C . ILE A 1 244 ? 2.826 -7.381 -6.864 1.00 95.25 244 ILE A C 1
ATOM 1921 O O . ILE A 1 244 ? 3.074 -6.972 -5.730 1.00 95.25 244 ILE A O 1
ATOM 1925 N N . ALA A 1 245 ? 1.598 -7.743 -7.245 1.00 95.25 245 ALA A N 1
ATOM 1926 C CA . ALA A 1 245 ? 0.459 -7.699 -6.344 1.00 95.25 245 ALA A CA 1
ATOM 1927 C C . ALA A 1 245 ? 0.589 -8.632 -5.140 1.00 95.25 245 ALA A C 1
ATOM 1929 O O . ALA A 1 245 ? 0.372 -8.217 -4.000 1.00 95.25 245 ALA A O 1
ATOM 1930 N N . ASP A 1 246 ? 1.017 -9.868 -5.362 1.00 95.12 246 ASP A N 1
ATOM 1931 C CA . ASP A 1 246 ? 1.304 -10.799 -4.269 1.00 95.12 246 ASP A CA 1
ATOM 1932 C C . ASP A 1 246 ? 2.424 -10.268 -3.359 1.00 95.12 246 ASP A C 1
ATOM 1934 O O . ASP A 1 246 ? 2.313 -10.326 -2.130 1.00 95.12 246 ASP A O 1
ATOM 1938 N N . ASN A 1 247 ? 3.459 -9.660 -3.946 1.00 95.88 247 ASN A N 1
ATOM 1939 C CA . ASN A 1 247 ? 4.566 -9.077 -3.197 1.00 95.88 247 ASN A CA 1
ATOM 1940 C C . ASN A 1 247 ? 4.137 -7.880 -2.331 1.00 95.88 247 ASN A C 1
ATOM 1942 O O . ASN A 1 247 ? 4.548 -7.817 -1.169 1.00 95.88 247 ASN A O 1
ATOM 1946 N N . TYR A 1 248 ? 3.297 -6.948 -2.818 1.00 92.88 248 TYR A N 1
ATOM 1947 C CA . TYR A 1 248 ? 2.824 -5.877 -1.928 1.00 92.88 248 TYR A CA 1
ATOM 1948 C C . TYR A 1 248 ? 1.952 -6.413 -0.800 1.00 92.88 248 TYR A C 1
ATOM 1950 O O . TYR A 1 248 ? 2.052 -5.894 0.307 1.00 92.88 248 TYR A O 1
ATOM 1958 N N . ALA A 1 249 ? 1.156 -7.465 -1.019 1.00 94.31 249 ALA A N 1
ATOM 1959 C CA . ALA A 1 249 ? 0.346 -8.048 0.051 1.00 94.31 249 ALA A CA 1
ATOM 1960 C C . ALA A 1 249 ? 1.225 -8.576 1.195 1.00 94.31 249 ALA A C 1
ATOM 1962 O O . ALA A 1 249 ? 0.888 -8.395 2.365 1.00 94.31 249 ALA A O 1
ATOM 1963 N N . ALA A 1 250 ? 2.375 -9.164 0.857 1.00 96.06 250 ALA A N 1
ATOM 1964 C CA . ALA A 1 250 ? 3.361 -9.623 1.829 1.00 96.06 250 ALA A CA 1
ATOM 1965 C C . ALA A 1 250 ? 4.157 -8.475 2.482 1.00 96.06 250 ALA A C 1
ATOM 1967 O O . ALA A 1 250 ? 4.646 -8.638 3.598 1.00 96.06 250 ALA A O 1
ATOM 1968 N N . ALA A 1 251 ? 4.296 -7.332 1.805 1.00 97.69 251 ALA A N 1
ATOM 1969 C CA . ALA A 1 251 ? 5.108 -6.200 2.251 1.00 97.69 251 ALA A CA 1
ATOM 1970 C C . ALA A 1 251 ? 4.444 -5.316 3.322 1.00 97.69 251 ALA A C 1
ATOM 1972 O O . ALA A 1 251 ? 5.123 -4.461 3.901 1.00 97.69 251 ALA A O 1
ATOM 1973 N N . PHE A 1 252 ? 3.146 -5.496 3.591 1.00 98.56 252 PHE A N 1
ATOM 1974 C CA . PHE A 1 252 ? 2.448 -4.796 4.669 1.00 98.56 252 PHE A CA 1
ATOM 1975 C C . PHE A 1 252 ? 2.581 -5.525 6.009 1.00 98.56 252 PHE A C 1
ATOM 1977 O O . PHE A 1 252 ? 2.411 -6.738 6.102 1.00 98.56 252 PHE A O 1
ATOM 1984 N N . SER A 1 253 ? 2.824 -4.775 7.083 1.00 98.31 253 SER A N 1
ATOM 1985 C CA . SER A 1 253 ? 2.875 -5.319 8.445 1.00 98.31 253 SER A CA 1
ATOM 1986 C C . SER A 1 253 ? 2.390 -4.317 9.492 1.00 98.31 253 SER A C 1
ATOM 1988 O O . SER A 1 253 ? 2.361 -3.108 9.263 1.00 98.31 253 SER A O 1
ATOM 1990 N N . TYR A 1 254 ? 2.008 -4.816 10.667 1.00 98.31 254 TYR A N 1
ATOM 1991 C CA . TYR A 1 254 ? 1.702 -3.964 11.814 1.00 98.31 254 TYR A CA 1
ATOM 1992 C C . TYR A 1 254 ? 2.990 -3.377 12.410 1.00 98.31 254 TYR A C 1
ATOM 1994 O O . TYR A 1 254 ? 3.949 -4.094 12.701 1.00 98.31 254 TYR A O 1
ATOM 2002 N N . GLY A 1 255 ? 3.009 -2.058 12.588 1.00 97.12 255 GLY A N 1
ATOM 2003 C CA . GLY A 1 255 ? 4.152 -1.301 13.087 1.00 97.12 255 GLY A CA 1
ATOM 2004 C C . GLY A 1 255 ? 4.100 -0.948 14.573 1.00 97.12 255 GLY A C 1
ATOM 2005 O O . GLY A 1 255 ? 5.147 -0.669 15.154 1.00 97.12 255 GLY A O 1
ATOM 2006 N N . GLY A 1 256 ? 2.921 -0.976 15.192 1.00 97.56 256 GLY A N 1
ATOM 2007 C CA . GLY A 1 256 ? 2.711 -0.522 16.568 1.00 97.56 256 GLY A CA 1
ATOM 2008 C C . GLY A 1 256 ? 1.466 0.351 16.698 1.00 97.56 256 GLY A C 1
ATOM 2009 O O . GLY A 1 256 ? 0.848 0.715 15.699 1.00 97.56 256 GLY A O 1
ATOM 2010 N N . THR A 1 257 ? 1.093 0.682 17.933 1.00 97.75 257 THR A N 1
ATOM 2011 C CA . THR A 1 257 ? 0.001 1.619 18.217 1.00 97.75 257 THR A CA 1
ATOM 2012 C C . THR A 1 257 ? 0.446 2.608 19.279 1.00 97.75 257 THR A C 1
ATOM 2014 O O . THR A 1 257 ? 0.793 2.199 20.389 1.00 97.75 257 THR A O 1
ATOM 2017 N N . ASP A 1 258 ? 0.348 3.894 18.963 1.00 96.81 258 ASP A N 1
ATOM 2018 C CA . ASP A 1 258 ? 0.596 4.983 19.897 1.00 96.81 258 ASP A CA 1
ATOM 2019 C C . ASP A 1 258 ? -0.716 5.529 20.457 1.00 96.81 258 ASP A C 1
ATOM 2021 O O . ASP A 1 258 ? -1.736 5.621 19.768 1.00 96.81 258 ASP A O 1
ATOM 2025 N N . TYR A 1 259 ? -0.669 5.948 21.719 1.00 94.94 259 TYR A N 1
ATOM 2026 C CA . TYR A 1 259 ? -1.767 6.626 22.401 1.00 94.94 259 TYR A CA 1
ATOM 2027 C C . TYR A 1 259 ? -1.243 7.963 22.937 1.00 94.94 259 TYR A C 1
ATOM 2029 O O . TYR A 1 259 ? -0.855 8.031 24.101 1.00 94.94 259 TYR A O 1
ATOM 2037 N N . PRO A 1 260 ? -1.181 9.015 22.102 1.00 86.12 260 PRO A N 1
ATOM 2038 C CA . PRO A 1 260 ? -0.480 10.262 22.429 1.00 86.12 260 PRO A CA 1
ATOM 2039 C C . PRO A 1 260 ? -1.089 11.048 23.599 1.00 86.12 260 PRO A C 1
ATOM 2041 O O . PRO A 1 260 ? -0.426 11.910 24.158 1.00 86.12 260 PRO A O 1
ATOM 2044 N N . ASN A 1 261 ? -2.329 10.736 23.983 1.00 77.81 261 ASN A N 1
ATOM 2045 C CA . ASN A 1 261 ? -3.037 11.379 25.092 1.00 77.81 261 ASN A CA 1
ATOM 2046 C C . ASN A 1 261 ? -3.138 10.456 26.326 1.00 77.81 261 ASN A C 1
ATOM 2048 O O . ASN A 1 261 ? -4.161 10.474 27.012 1.00 77.81 261 ASN A O 1
ATOM 2052 N N . LYS A 1 262 ? -2.166 9.560 26.535 1.00 58.38 262 LYS A N 1
ATOM 2053 C CA . LYS A 1 262 ? -2.076 8.736 27.752 1.00 58.38 262 LYS A CA 1
ATOM 2054 C C . LYS A 1 262 ? -1.292 9.429 28.851 1.00 58.38 262 LYS A C 1
ATOM 2056 O O . LYS A 1 262 ? -0.315 10.127 28.512 1.00 58.38 262 LYS A O 1
#

Foldseek 3Di:
DDDDDDDDDDDPPPPPPPPPFDKDKEKEAEQEAAVPHTQDCPWDFGAAPVRFTKTWNWKKAKKFFKWWAAPVRDIDTFPRLLGIAMATRVDRVRRIRIGMDGFGWTFKIKIKQADDQVRFPDDQVSQDDPRNQPPPVPPQPGQADPVAGWGQRIWIKIAGPLADQDPVGGGMAIQRQTDDDDPPDDADDLMDMAMEGDDPVDTDGTDPPWYKYWYKYFHVSQLCHPPPCHVHRYHDRDPCSSVSSVSRSVRIYTDDMDTPPD

InterPro domains:
  IPR046863 Copper-binding protein MbnP-like domain [PF20243] (24-234)

Organism: NCBI:txid2315862

Mean predicted aligned error: 7.52 Å

Radius of gyration: 23.55 Å; Cα contacts (8 Å, |Δi|>4): 549; chains: 1; bounding box: 100×33×53 Å

Nearest PDB structures (foldseek):
  7l6g-assembly2_B  TM=6.952E-01  e=2.060E-09  Methylosinus trichosporium OB3b
  3up6-assembly1_A  TM=3.243E-01  e=4.249E-01  Bacteroides ovatus ATCC 8483
  2lw3-assembly1_A  TM=2.581E-01  e=1.113E+00  Mycobacterium tuberculosis
  2r4l-assembly1_A  TM=2.495E-01  e=5.136E+00  Escherichia coli
  2ltj-assembly1_A  TM=1.557E-01  e=9.049E+00  Streptococcus pneumoniae

Sequence (262 aa):
MRIKPLGTLSLSFMLLLVCCSATAQVVLHFDNRVGTQSLTNSQGAHKTTANEPFTVTLLQYYISNIELTKANGDKYIIPKKESCFLVKQHLDSSKSLAINLPEGLYTTISF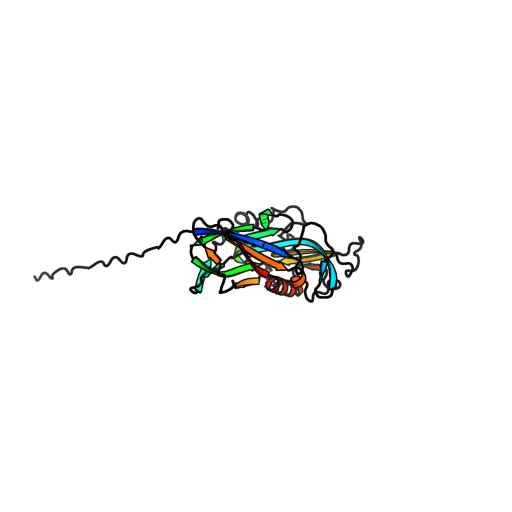LVGVDSLTSTLPIEERTGVLDPGRDMAASESMYWTWNSGYIFFKLEGSSPAIPADKTGFREFEYHIGGYGGYNTPTLNNIRRISLPLPSNAPLRVRNHQKAVVHIRFNVQQLLDRIDLKKHHHIMLTPESARIADNYAAAFSYGGTDYPNK

Secondary structure (DSSP, 8-state):
-PPPPPPP--------------EEEEEEEEEEEETTEEP-SS---EE-TT--EE--SEEEEEEEEEEEEETTS-EEEPPGGGSEEEEETT-GGGGEEEEEEESEEEEEEEEEES--HHHHTS-GGG--GGG-TTS--STTT--EETTTTEEEEEEEEEE-TTSPP-TTS--EEEEEEE----TTSPPP---EEEEEEPPTTS-EEEBTTB-EEEEEEEEHHHHTTT--TTT-SEEESSHHHHHHHHHHHHHEEEEEEE-TT-

Solvent-accessible surface area (backbone atoms only — not comparable to full-atom values): 14802 Å² total; per-residue (Å²): 139,87,85,79,84,85,80,85,82,81,80,80,79,79,77,79,77,77,76,80,63,58,59,22,54,35,32,45,32,57,46,49,20,46,71,90,43,71,61,60,90,66,78,50,88,41,55,37,81,86,67,47,56,31,38,66,76,42,48,36,36,27,42,17,64,35,32,35,29,30,75,87,68,52,74,51,69,49,58,71,93,79,19,67,47,54,33,35,70,89,40,73,77,41,29,49,47,80,44,79,39,57,49,46,49,28,35,31,46,31,32,27,44,19,71,54,67,72,70,72,64,48,57,74,89,72,35,52,78,86,56,24,76,76,67,50,78,53,76,89,72,35,51,46,41,79,94,63,65,29,46,38,20,32,38,40,30,27,36,26,86,72,26,69,60,48,101,85,65,51,27,61,31,43,40,40,34,27,49,51,78,40,100,88,47,92,56,72,74,37,66,36,78,38,73,36,69,40,52,90,96,59,46,53,71,43,36,68,97,41,53,35,39,38,34,36,30,34,25,54,24,51,34,43,48,96,58,55,52,53,84,59,26,72,39,68,68,44,84,67,32,46,56,48,32,56,24,47,49,68,20,50,43,71,64,52,72,47,51,88,80,114

pLDDT: mean 87.77, std 14.71, range [39.16, 98.69]